Protein AF-A0A6B3UET6-F1 (afdb_monomer_lite)

pLDDT: mean 87.51, std 12.28, range [40.53, 98.12]

Radius of gyration: 22.84 Å; chains: 1; bounding box: 48×60×68 Å

Secondary structure (DSSP, 8-state):
----TT-EEEEEEESS-HHHHHHHHHHHSPPTT-SS---EEEEETTEEEEES-TT-SS---EEEEEEEETTEEEEEEEE-S-HHHHHHHHHHHHHHHHHHHHHHHHTT-HHHHHHHHHHHHHHHHHHHHHHHHTGGGGHHHHHHHHHHHS--------EETT-EEEETTEEPPS-EEHHHHHHHHHH--TT-EEEEEEETTEEEEEEEETTEEEEEEEESSGGGEEEEEETT--SS-TT-B-HHHHHHHHHHHHHTPPPPTTEEEEE---GGGSTT--

Sequence (278 aa):
MPFQPFGDKFDIRSPSSPYDVKQLIRARKKGWFHPKDGARGWIAGPVICLWLRPNDRFGPMLLGWISPDGPGTRIVGRAGSDLNGLLLLTLFLPIYAVIPVRMAMVEGDPGRAAMMGGFFALVIAVTLWAYHAFRKEAEPLVRFLRDTVARAKSAGAEVYPALTLDVCGYRHEGPVTRESIHEGLREIGLDGFVILQRSPTNYIQTTWRDGGFALEMRKGDALRHCLAVRLDDHSASRETISFDEVLAAFMAYASGKPTPPSLQWEAMLSMRQIQVAG

Structure (mmCIF, N/CA/C/O backbone):
data_AF-A0A6B3UET6-F1
#
_entry.id   AF-A0A6B3UET6-F1
#
loop_
_atom_site.group_PDB
_atom_site.id
_atom_site.type_symbol
_atom_site.label_atom_id
_atom_site.label_alt_id
_atom_site.label_comp_id
_atom_site.label_asym_id
_atom_site.label_entity_id
_atom_site.label_seq_id
_atom_site.pdbx_PDB_ins_code
_atom_site.Cartn_x
_atom_site.Cartn_y
_atom_site.Cartn_z
_atom_site.occupancy
_atom_site.B_iso_or_equiv
_atom_site.auth_seq_id
_atom_site.auth_comp_id
_atom_site.auth_asym_id
_atom_site.auth_atom_id
_atom_site.pdbx_PDB_model_num
ATOM 1 N N . MET A 1 1 ? 16.230 10.845 1.123 1.00 67.44 1 MET A N 1
ATOM 2 C CA . MET A 1 1 ? 16.054 9.372 1.057 1.00 67.44 1 MET A CA 1
ATOM 3 C C . MET A 1 1 ? 16.795 8.852 -0.170 1.00 67.44 1 MET A C 1
ATOM 5 O O . MET A 1 1 ? 16.855 9.594 -1.143 1.00 67.44 1 MET A O 1
ATOM 9 N N . PRO A 1 2 ? 17.392 7.648 -0.138 1.00 86.06 2 PRO A N 1
ATOM 10 C CA . PRO A 1 2 ? 18.078 7.087 -1.303 1.00 86.06 2 PRO A CA 1
ATOM 11 C C . PRO A 1 2 ? 17.095 6.849 -2.457 1.00 86.06 2 PRO A C 1
ATOM 13 O O . PRO A 1 2 ? 15.954 6.451 -2.222 1.00 86.06 2 PRO A O 1
ATOM 16 N N . PHE A 1 3 ? 17.547 7.069 -3.693 1.00 88.31 3 PHE A N 1
ATOM 17 C CA . PHE A 1 3 ? 16.761 6.807 -4.897 1.00 88.31 3 PHE A CA 1
ATOM 18 C C . PHE A 1 3 ? 16.497 5.301 -5.052 1.00 88.31 3 PHE A C 1
ATOM 20 O O . PHE A 1 3 ? 17.423 4.490 -5.065 1.00 88.31 3 PHE A O 1
ATOM 27 N N . GLN A 1 4 ? 15.223 4.923 -5.130 1.00 88.69 4 GLN A N 1
ATOM 28 C CA . GLN A 1 4 ? 14.744 3.536 -5.165 1.00 88.69 4 GLN A CA 1
ATOM 29 C C . GLN A 1 4 ? 13.562 3.419 -6.142 1.00 88.69 4 GLN A C 1
ATOM 31 O O . GLN A 1 4 ? 12.415 3.429 -5.702 1.00 88.69 4 GLN A O 1
ATOM 36 N N . PRO A 1 5 ? 13.814 3.357 -7.462 1.00 85.81 5 PRO A N 1
ATOM 37 C CA . PRO A 1 5 ? 12.746 3.268 -8.459 1.00 85.81 5 PRO A CA 1
ATOM 38 C C . PRO A 1 5 ? 12.069 1.889 -8.460 1.00 85.81 5 PRO A C 1
ATOM 40 O O . PRO A 1 5 ? 10.890 1.780 -8.752 1.00 85.81 5 PRO A O 1
ATOM 43 N N . PHE A 1 6 ? 12.774 0.833 -8.044 1.00 86.81 6 PHE A N 1
ATOM 44 C CA . PHE A 1 6 ? 12.245 -0.539 -7.955 1.00 86.81 6 PHE A CA 1
ATOM 45 C C . PHE A 1 6 ? 11.502 -0.836 -6.646 1.00 86.81 6 PHE A C 1
ATOM 47 O O . PHE A 1 6 ? 11.492 -1.978 -6.180 1.00 86.81 6 PHE A O 1
ATOM 54 N N . GLY A 1 7 ? 10.940 0.192 -6.017 1.00 89.12 7 GLY A N 1
ATOM 55 C CA . GLY A 1 7 ? 10.250 0.047 -4.746 1.00 89.12 7 GLY A CA 1
ATOM 56 C C . GLY A 1 7 ? 11.164 -0.122 -3.528 1.00 89.12 7 GLY A C 1
ATOM 57 O O . GLY A 1 7 ? 12.378 -0.368 -3.625 1.00 89.12 7 GLY A O 1
ATOM 58 N N . ASP A 1 8 ? 10.544 -0.019 -2.359 1.00 91.81 8 ASP A N 1
ATOM 59 C CA . ASP A 1 8 ? 11.187 -0.175 -1.063 1.00 91.81 8 ASP A CA 1
ATOM 60 C C . ASP A 1 8 ? 11.493 -1.657 -0.785 1.00 91.81 8 ASP A C 1
ATOM 62 O O . ASP A 1 8 ? 10.759 -2.573 -1.176 1.00 91.81 8 ASP A O 1
ATOM 66 N N . LYS A 1 9 ? 12.626 -1.914 -0.121 1.00 94.69 9 LYS A N 1
ATOM 67 C CA . LYS A 1 9 ? 12.960 -3.258 0.374 1.00 94.69 9 LYS A CA 1
ATOM 68 C C . LYS A 1 9 ? 12.141 -3.552 1.623 1.00 94.69 9 LYS A C 1
ATOM 70 O O . LYS A 1 9 ? 12.075 -2.715 2.519 1.00 94.69 9 LYS A O 1
ATOM 75 N N . PHE A 1 10 ? 11.634 -4.774 1.736 1.00 95.50 10 PHE A N 1
ATOM 76 C CA . PHE A 1 10 ? 11.056 -5.264 2.984 1.00 95.50 10 PHE A CA 1
ATOM 77 C C . PHE A 1 10 ? 11.664 -6.607 3.394 1.00 95.50 10 PHE A C 1
ATOM 79 O O . PHE A 1 10 ? 12.084 -7.408 2.556 1.00 95.50 10 PHE A O 1
ATOM 86 N N . ASP A 1 11 ? 11.702 -6.829 4.705 1.00 97.19 11 ASP A N 1
ATOM 87 C CA . ASP A 1 11 ? 12.141 -8.061 5.353 1.00 97.19 11 ASP A CA 1
ATOM 88 C C . ASP A 1 11 ? 11.213 -8.316 6.541 1.00 97.19 11 ASP A C 1
ATOM 90 O O . ASP A 1 11 ? 11.081 -7.475 7.433 1.00 97.19 11 ASP A O 1
ATOM 94 N N . ILE A 1 12 ? 10.504 -9.438 6.507 1.00 96.75 12 ILE A N 1
ATOM 95 C CA . ILE A 1 12 ? 9.496 -9.809 7.494 1.00 96.75 12 ILE A CA 1
ATOM 96 C C . ILE A 1 12 ? 9.846 -11.197 8.010 1.00 96.75 12 ILE A C 1
ATOM 98 O O . ILE A 1 12 ? 9.992 -12.137 7.231 1.00 96.75 12 ILE A O 1
ATOM 102 N N . ARG A 1 13 ? 9.926 -11.343 9.332 1.00 96.25 13 ARG A N 1
ATOM 103 C CA . ARG A 1 13 ? 10.165 -12.632 9.986 1.00 96.25 13 ARG A CA 1
ATOM 104 C C . ARG A 1 13 ? 8.925 -13.091 10.735 1.00 96.25 13 ARG A C 1
ATOM 106 O O . ARG A 1 13 ? 8.210 -12.287 11.326 1.00 96.25 13 ARG A O 1
ATOM 113 N N . SER A 1 14 ? 8.686 -14.393 10.712 1.00 94.56 14 SER A N 1
ATOM 114 C CA . SER A 1 14 ? 7.614 -15.054 11.444 1.00 94.56 14 SER A CA 1
ATOM 115 C C . SER A 1 14 ? 8.170 -16.260 12.188 1.00 94.56 14 SER A C 1
ATOM 117 O O . SER A 1 14 ? 8.972 -16.992 11.613 1.00 94.56 14 SER A O 1
ATOM 119 N N . PRO A 1 15 ? 7.712 -16.539 13.418 1.00 94.38 15 PRO A N 1
ATOM 120 C CA . PRO A 1 15 ? 8.049 -17.783 14.105 1.00 94.38 15 PRO A CA 1
ATOM 121 C C . PRO A 1 15 ? 7.312 -19.006 13.530 1.00 94.38 15 PRO A C 1
ATOM 123 O O . PRO A 1 15 ? 7.550 -20.117 13.985 1.00 94.38 15 PRO A O 1
ATOM 126 N N . SER A 1 16 ? 6.384 -18.818 12.584 1.00 94.06 16 SER A N 1
ATOM 127 C CA . SER A 1 16 ? 5.593 -19.910 11.997 1.00 94.06 16 SER A CA 1
ATOM 128 C C . SER A 1 16 ? 6.323 -20.561 10.821 1.00 94.06 16 SER A C 1
ATOM 130 O O . SER A 1 16 ? 7.177 -19.928 10.195 1.00 94.06 16 SER A O 1
ATOM 132 N N . SER A 1 17 ? 5.956 -21.800 10.481 1.00 95.94 17 SER A N 1
ATOM 133 C CA . SER A 1 17 ? 6.541 -22.506 9.338 1.00 95.94 17 SER A CA 1
ATOM 134 C C . SER A 1 17 ? 6.160 -21.843 7.999 1.00 95.94 17 SER A C 1
ATOM 136 O O . SER A 1 17 ? 5.102 -21.205 7.906 1.00 95.94 17 SER A O 1
ATOM 138 N N . PRO A 1 18 ? 6.952 -22.020 6.921 1.00 96.62 18 PRO A N 1
ATOM 139 C CA . PRO A 1 18 ? 6.625 -21.426 5.623 1.00 96.62 18 PRO A CA 1
ATOM 140 C C . PRO A 1 18 ? 5.289 -21.911 5.061 1.00 96.62 18 PRO A C 1
ATOM 142 O O . PRO A 1 18 ? 4.639 -21.193 4.301 1.00 96.62 18 PRO A O 1
ATOM 145 N N . TYR A 1 19 ? 4.877 -23.128 5.420 1.00 96.12 19 TYR A N 1
ATOM 146 C CA . TYR A 1 19 ? 3.575 -23.668 5.053 1.00 96.12 19 TYR A CA 1
ATOM 147 C C . TYR A 1 19 ? 2.446 -22.887 5.739 1.00 96.12 19 TYR A C 1
ATOM 149 O O . TYR A 1 19 ? 1.564 -22.370 5.050 1.00 96.12 19 TYR A O 1
ATOM 157 N N . ASP A 1 20 ? 2.525 -22.714 7.060 1.00 95.38 20 ASP A N 1
ATOM 158 C CA . ASP A 1 20 ? 1.508 -22.005 7.846 1.00 95.38 20 ASP A CA 1
ATOM 159 C C . ASP A 1 20 ? 1.400 -20.539 7.431 1.00 95.38 20 ASP A C 1
ATOM 161 O O . ASP A 1 20 ? 0.301 -20.026 7.234 1.00 95.38 20 ASP A O 1
ATOM 165 N N . VAL A 1 21 ? 2.537 -19.873 7.207 1.00 95.56 21 VAL A N 1
ATOM 166 C CA . VAL A 1 21 ? 2.576 -18.489 6.712 1.00 95.56 21 VAL A CA 1
ATOM 167 C C . VAL A 1 21 ? 1.843 -18.363 5.378 1.00 95.56 21 VAL A C 1
ATOM 169 O O . VAL A 1 21 ? 1.012 -17.470 5.210 1.00 95.56 21 VAL A O 1
ATOM 172 N N . LYS A 1 22 ? 2.089 -19.275 4.430 1.00 96.69 22 LYS A N 1
ATOM 173 C CA . LYS A 1 22 ? 1.384 -19.265 3.139 1.00 96.69 22 LYS A CA 1
ATOM 174 C C . LYS A 1 22 ? -0.114 -19.498 3.313 1.00 96.69 22 LYS A C 1
ATOM 176 O O . LYS A 1 22 ? -0.893 -18.861 2.606 1.00 96.69 22 LYS A O 1
ATOM 181 N N . GLN A 1 23 ? -0.525 -20.379 4.227 1.00 95.81 23 GLN A N 1
ATOM 182 C CA . GLN A 1 23 ? -1.944 -20.611 4.510 1.00 95.81 23 GLN A CA 1
ATOM 183 C C . GLN A 1 23 ? -2.611 -19.382 5.134 1.00 95.81 23 GLN A C 1
ATOM 185 O O . GLN A 1 23 ? -3.668 -18.969 4.664 1.00 95.81 23 GLN A O 1
ATOM 190 N N . LEU A 1 24 ? -1.964 -18.727 6.101 1.00 94.38 24 LEU A N 1
ATOM 191 C CA . LEU A 1 24 ? -2.456 -17.486 6.708 1.00 94.38 24 LEU A CA 1
ATOM 192 C C . LEU A 1 24 ? -2.627 -16.371 5.670 1.00 94.38 24 LEU A C 1
ATOM 194 O O . LEU A 1 24 ? -3.660 -15.702 5.642 1.00 94.38 24 LEU A O 1
ATOM 198 N N . ILE A 1 25 ? -1.650 -16.202 4.774 1.00 95.38 25 ILE A N 1
ATOM 199 C CA . ILE A 1 25 ? -1.731 -15.217 3.688 1.00 95.38 25 ILE A CA 1
ATOM 200 C C . ILE A 1 25 ? -2.881 -15.552 2.733 1.00 95.38 25 ILE A C 1
ATOM 202 O O . ILE A 1 25 ? -3.652 -14.666 2.367 1.00 95.38 25 ILE A O 1
ATOM 206 N N . ARG A 1 26 ? -3.037 -16.823 2.338 1.00 95.44 26 ARG A N 1
ATOM 207 C CA . ARG A 1 26 ? -4.137 -17.250 1.456 1.00 95.44 26 ARG A CA 1
ATOM 208 C C . ARG A 1 26 ? -5.509 -17.068 2.092 1.00 95.44 26 ARG A C 1
ATOM 210 O O . ARG A 1 26 ? -6.426 -16.688 1.376 1.00 95.44 26 ARG A O 1
ATOM 217 N N . ALA A 1 27 ? -5.632 -17.313 3.392 1.00 92.81 27 ALA A N 1
ATOM 218 C CA . ALA A 1 27 ? -6.884 -17.164 4.123 1.00 92.81 27 ALA A CA 1
ATOM 219 C C . ALA A 1 27 ? -7.316 -15.696 4.268 1.00 92.81 27 ALA A C 1
ATOM 221 O O . ALA A 1 27 ? -8.508 -15.420 4.336 1.00 92.81 27 ALA A O 1
ATOM 222 N N . ARG A 1 28 ? -6.361 -14.755 4.314 1.00 91.31 28 ARG A N 1
ATOM 223 C CA . ARG A 1 28 ? -6.644 -13.325 4.530 1.00 91.31 28 ARG A CA 1
ATOM 224 C C . ARG A 1 28 ? -6.655 -12.470 3.265 1.00 91.31 28 ARG A C 1
ATOM 226 O O . ARG A 1 28 ? -7.227 -11.383 3.286 1.00 91.31 28 ARG A O 1
ATOM 233 N N . LYS A 1 29 ? -6.010 -12.904 2.177 1.00 93.19 29 LYS A N 1
ATOM 234 C CA . LYS A 1 29 ? -6.028 -12.151 0.914 1.00 93.19 29 LYS A CA 1
ATOM 235 C C . LYS A 1 29 ? -7.436 -12.150 0.313 1.00 93.19 29 LYS A C 1
ATOM 237 O O . LYS A 1 29 ? -8.169 -13.132 0.413 1.00 93.19 29 LYS A O 1
ATOM 242 N N . LYS A 1 30 ? -7.799 -11.073 -0.376 1.00 91.44 30 LYS A N 1
ATOM 243 C CA . LYS A 1 30 ? -9.080 -10.969 -1.075 1.00 91.44 30 LYS A CA 1
ATOM 244 C C . LYS A 1 30 ? -9.104 -11.867 -2.321 1.00 91.44 30 LYS A C 1
ATOM 246 O O . LYS A 1 30 ? -8.069 -12.212 -2.908 1.00 91.44 30 LYS A O 1
ATOM 251 N N . GLY A 1 31 ? -10.316 -12.242 -2.730 1.00 90.75 31 GLY A N 1
ATOM 252 C CA . GLY A 1 31 ? -10.562 -12.886 -4.021 1.00 90.75 31 GLY A CA 1
ATOM 253 C C . GLY A 1 31 ? -10.200 -11.960 -5.186 1.00 90.75 31 GLY A C 1
ATOM 254 O O . GLY A 1 31 ? -10.168 -10.739 -5.028 1.00 90.75 31 GLY A O 1
ATOM 255 N N . TRP A 1 32 ? -9.941 -12.536 -6.363 1.00 86.88 32 TRP A N 1
ATOM 256 C CA . TRP A 1 32 ? -9.501 -11.773 -7.539 1.00 86.88 32 TRP A CA 1
ATOM 257 C C . TRP A 1 32 ? -10.501 -10.682 -7.921 1.00 86.88 32 TRP A C 1
ATOM 259 O O . TRP A 1 32 ? -10.088 -9.555 -8.142 1.00 86.88 32 TRP A O 1
ATOM 269 N N . PHE A 1 33 ? -11.799 -10.987 -7.883 1.00 86.12 33 PHE A N 1
ATOM 270 C CA . PHE A 1 33 ? -12.888 -10.077 -8.261 1.00 86.12 33 PHE A CA 1
ATOM 271 C C . PHE A 1 33 ? -13.608 -9.447 -7.064 1.00 86.12 33 PHE A C 1
ATOM 273 O O . PHE A 1 33 ? -14.748 -9.010 -7.185 1.00 86.12 33 PHE A O 1
ATOM 280 N N . HIS A 1 34 ? -12.983 -9.427 -5.884 1.00 85.62 34 HIS A N 1
ATOM 281 C CA . HIS A 1 34 ? -13.589 -8.754 -4.738 1.00 85.62 34 HIS A CA 1
ATOM 282 C C . HIS A 1 34 ? -13.766 -7.253 -5.062 1.00 85.62 34 HIS A C 1
ATOM 284 O O . HIS A 1 34 ? -12.840 -6.666 -5.625 1.00 85.62 34 HIS A O 1
ATOM 290 N N . PRO A 1 35 ? -14.902 -6.616 -4.733 1.00 82.62 35 PRO A N 1
ATOM 291 C CA . PRO A 1 35 ? -15.156 -5.224 -5.116 1.00 82.62 35 PRO A CA 1
ATOM 292 C C . PRO A 1 35 ? -14.353 -4.207 -4.292 1.00 82.62 35 PRO A C 1
ATOM 294 O O . PRO A 1 35 ? -13.973 -3.167 -4.814 1.00 82.62 35 PRO A O 1
ATOM 297 N N . LYS A 1 36 ? -14.064 -4.504 -3.016 1.00 84.00 36 LYS A N 1
ATOM 298 C CA . LYS A 1 36 ? -13.310 -3.604 -2.119 1.00 84.00 36 LYS A CA 1
ATOM 299 C C . LYS A 1 36 ? -11.805 -3.740 -2.274 1.00 84.00 36 LYS A C 1
ATOM 301 O O . LYS A 1 36 ? -11.339 -4.872 -2.383 1.00 84.00 36 LYS A O 1
ATOM 306 N N . ASP A 1 37 ? -11.056 -2.651 -2.173 1.00 84.00 37 ASP A N 1
ATOM 307 C CA . ASP A 1 37 ? -9.588 -2.651 -2.159 1.00 84.00 37 ASP A CA 1
ATOM 308 C C . ASP A 1 37 ? -8.994 -3.583 -1.083 1.00 84.00 37 ASP A C 1
ATOM 310 O O . ASP A 1 37 ? -9.641 -3.953 -0.102 1.00 84.00 37 ASP A O 1
ATOM 314 N N . GLY A 1 38 ? -7.768 -4.056 -1.320 1.00 87.56 38 GLY A N 1
ATOM 315 C CA . GLY A 1 38 ? -7.048 -4.907 -0.370 1.00 87.56 38 GLY A CA 1
ATOM 316 C C . GLY A 1 38 ? -6.076 -5.886 -1.023 1.00 87.56 38 GLY A C 1
ATOM 317 O O . GLY A 1 38 ? -6.054 -6.060 -2.240 1.00 87.56 38 GLY A O 1
ATOM 318 N N . ALA A 1 39 ? -5.274 -6.562 -0.203 1.00 91.88 39 ALA A N 1
ATOM 319 C CA . ALA A 1 39 ? -4.248 -7.468 -0.703 1.00 91.88 39 ALA A CA 1
ATOM 320 C C . ALA A 1 39 ? -4.847 -8.619 -1.523 1.00 91.88 39 ALA A C 1
ATOM 322 O O . ALA A 1 39 ? -5.614 -9.441 -1.017 1.00 91.88 39 ALA A O 1
ATOM 323 N N . ARG A 1 40 ? -4.451 -8.696 -2.790 1.00 92.62 40 ARG A N 1
ATOM 324 C CA . ARG A 1 40 ? -4.765 -9.767 -3.738 1.00 92.62 40 ARG A CA 1
ATOM 325 C C . ARG A 1 40 ? -3.483 -10.334 -4.290 1.00 92.62 40 ARG A C 1
ATOM 327 O O . ARG A 1 40 ? -2.439 -9.707 -4.198 1.00 92.62 40 ARG A O 1
ATOM 334 N N . GLY A 1 41 ? -3.594 -11.506 -4.895 1.00 93.81 41 GLY A N 1
ATOM 335 C CA . GLY A 1 41 ? -2.525 -12.055 -5.704 1.00 93.81 41 GLY A CA 1
ATOM 336 C C . GLY A 1 41 ? -2.385 -13.556 -5.597 1.00 93.81 41 GLY A C 1
ATOM 337 O O . GLY A 1 41 ? -3.353 -14.278 -5.296 1.00 93.81 41 GLY A O 1
ATOM 338 N N . TRP A 1 42 ? -1.171 -14.021 -5.860 1.00 94.94 42 TRP A N 1
ATOM 339 C CA . TRP A 1 42 ? -0.837 -15.433 -5.938 1.00 94.94 42 TRP A CA 1
ATOM 340 C C . TRP A 1 42 ? 0.454 -15.757 -5.184 1.00 94.94 42 TRP A C 1
ATOM 342 O O . TRP A 1 42 ? 1.317 -14.914 -4.947 1.00 94.94 42 TRP A O 1
ATOM 352 N N . ILE A 1 43 ? 0.552 -17.022 -4.779 1.00 96.75 43 ILE A N 1
ATOM 353 C CA . ILE A 1 43 ? 1.738 -17.605 -4.154 1.00 96.75 43 ILE A CA 1
ATOM 354 C C . ILE A 1 43 ? 2.052 -18.884 -4.923 1.00 96.75 43 ILE A C 1
ATOM 356 O O . ILE A 1 43 ? 1.287 -19.850 -4.823 1.00 96.75 43 ILE A O 1
ATOM 360 N N . ALA A 1 44 ? 3.160 -18.889 -5.661 1.00 96.62 44 ALA A N 1
ATOM 361 C CA . ALA A 1 44 ? 3.618 -20.015 -6.468 1.00 96.62 44 ALA A CA 1
ATOM 362 C C . ALA A 1 44 ? 4.973 -20.499 -5.937 1.00 96.62 44 ALA A C 1
ATOM 364 O O . ALA A 1 44 ? 5.988 -19.812 -6.040 1.00 96.62 44 ALA A O 1
ATOM 365 N N . GLY A 1 45 ? 4.983 -21.676 -5.306 1.00 96.00 45 GLY A N 1
ATOM 366 C CA . GLY A 1 45 ? 6.176 -22.181 -4.627 1.00 96.00 45 GLY A CA 1
ATOM 367 C C . GLY A 1 45 ? 6.648 -21.206 -3.532 1.00 96.00 45 GLY A C 1
ATOM 368 O O . GLY A 1 45 ? 5.864 -20.915 -2.620 1.00 96.00 45 GLY A O 1
ATOM 369 N N . PRO A 1 46 ? 7.908 -20.739 -3.552 1.00 97.00 46 PRO A N 1
ATOM 370 C CA . PRO A 1 46 ? 8.426 -19.741 -2.614 1.00 97.00 46 PRO A CA 1
ATOM 371 C C . PRO A 1 46 ? 8.098 -18.294 -3.014 1.00 97.00 46 PRO A C 1
ATOM 373 O O . PRO A 1 46 ? 8.282 -17.395 -2.202 1.00 97.00 46 PRO A O 1
ATOM 376 N N . VAL A 1 47 ? 7.607 -18.048 -4.228 1.00 97.62 47 VAL A N 1
ATOM 377 C CA . VAL A 1 47 ? 7.363 -16.692 -4.731 1.00 97.62 47 VAL A CA 1
ATOM 378 C C . VAL A 1 47 ? 5.977 -16.214 -4.316 1.00 97.62 47 VAL A C 1
ATOM 380 O O . VAL A 1 47 ? 4.991 -16.946 -4.445 1.00 97.62 47 VAL A O 1
ATOM 383 N N . ILE A 1 48 ? 5.898 -14.970 -3.851 1.00 96.94 48 ILE A N 1
ATOM 384 C CA . ILE A 1 48 ? 4.653 -14.256 -3.574 1.00 96.94 48 ILE A CA 1
ATOM 385 C C . ILE A 1 48 ? 4.585 -12.984 -4.412 1.00 96.94 48 ILE A C 1
ATOM 387 O O . ILE A 1 48 ? 5.548 -12.224 -4.481 1.00 96.94 48 ILE A O 1
ATOM 391 N N . CYS A 1 49 ? 3.431 -12.758 -5.027 1.00 95.19 49 CYS A N 1
ATOM 392 C CA . CYS A 1 49 ? 3.142 -11.583 -5.829 1.00 95.19 49 CYS A CA 1
ATOM 393 C C . CYS A 1 49 ? 1.792 -11.017 -5.392 1.00 95.19 49 CYS A C 1
ATOM 395 O O . CYS A 1 49 ? 0.801 -11.755 -5.405 1.00 95.19 49 CYS A O 1
ATOM 397 N N . LEU A 1 50 ? 1.761 -9.747 -4.973 1.00 94.62 50 LEU A N 1
ATOM 398 C CA . LEU A 1 50 ? 0.552 -9.080 -4.494 1.00 94.62 50 LEU A CA 1
ATOM 399 C C . LEU A 1 50 ? 0.303 -7.725 -5.170 1.00 94.62 50 LEU A C 1
ATOM 401 O O . LEU A 1 50 ? 1.232 -7.044 -5.601 1.00 94.62 50 LEU A O 1
ATOM 405 N N . TRP A 1 51 ? -0.968 -7.333 -5.211 1.00 92.75 51 TRP A N 1
ATOM 406 C CA . TRP A 1 51 ? -1.471 -6.049 -5.714 1.00 92.75 51 TRP A CA 1
ATOM 407 C C . TRP A 1 51 ? -2.754 -5.647 -4.961 1.00 92.75 51 TRP A C 1
ATOM 409 O O . TRP A 1 51 ? -3.324 -6.474 -4.239 1.00 92.75 51 TRP A O 1
ATOM 419 N N . LEU A 1 52 ? -3.203 -4.390 -5.087 1.00 88.69 52 LEU A N 1
ATOM 420 C CA . LEU A 1 52 ? -4.326 -3.852 -4.301 1.00 88.69 52 LEU A CA 1
ATOM 421 C C . LEU A 1 52 ? -5.685 -3.907 -5.009 1.00 88.69 52 LEU A C 1
ATOM 423 O O . LEU A 1 52 ? -6.680 -4.189 -4.338 1.00 88.69 52 LEU A O 1
ATOM 427 N N . ARG A 1 53 ? -5.766 -3.677 -6.327 1.00 83.94 53 ARG A N 1
ATOM 428 C CA . ARG A 1 53 ? -7.057 -3.615 -7.048 1.00 83.94 53 ARG A CA 1
ATOM 429 C C . ARG A 1 53 ? -7.192 -4.661 -8.159 1.00 83.94 53 ARG A C 1
ATOM 431 O O . ARG A 1 53 ? -6.204 -5.032 -8.780 1.00 83.94 53 ARG A O 1
ATOM 438 N N . PRO A 1 54 ? -8.408 -5.159 -8.452 1.00 74.12 54 PRO A N 1
ATOM 439 C CA . PRO A 1 54 ? -8.623 -6.119 -9.540 1.00 74.12 54 PRO A CA 1
ATOM 440 C C . PRO A 1 54 ? -8.303 -5.540 -10.922 1.00 74.12 54 PRO A C 1
ATOM 442 O O . PRO A 1 54 ? -7.812 -6.256 -11.785 1.00 74.12 54 PRO A O 1
ATOM 445 N N . ASN A 1 55 ? -8.598 -4.253 -11.107 1.00 69.56 55 ASN A N 1
ATOM 446 C CA . ASN A 1 55 ? -8.421 -3.518 -12.355 1.00 69.56 55 ASN A CA 1
ATOM 447 C C . ASN A 1 55 ? -7.425 -2.370 -12.165 1.00 69.56 55 ASN A C 1
ATOM 449 O O . ASN A 1 55 ? -7.617 -1.268 -12.682 1.00 69.56 55 ASN A O 1
ATOM 453 N N . ASP A 1 56 ? -6.434 -2.600 -11.307 1.00 62.72 56 ASP A N 1
ATOM 454 C CA . ASP A 1 56 ? -5.419 -1.601 -11.040 1.00 62.72 56 ASP A CA 1
ATOM 455 C C . ASP A 1 56 ? -4.671 -1.291 -12.341 1.00 62.72 56 ASP A C 1
ATOM 457 O O . ASP A 1 56 ? -4.315 -2.198 -13.095 1.00 62.72 56 ASP A O 1
ATOM 461 N N . ARG A 1 57 ? -4.451 -0.003 -12.625 1.00 61.69 57 ARG A N 1
ATOM 462 C CA . ARG A 1 57 ? -3.618 0.408 -13.775 1.00 61.69 57 ARG A CA 1
ATOM 463 C C . ARG A 1 57 ? -2.162 -0.018 -13.581 1.00 61.69 57 ARG A C 1
ATOM 465 O O . ARG A 1 57 ? -1.393 -0.042 -14.535 1.00 61.69 57 ARG A O 1
ATOM 472 N N . PHE A 1 58 ? -1.826 -0.332 -12.339 1.00 62.66 58 PHE A N 1
ATOM 473 C CA . PHE A 1 58 ? -0.524 -0.682 -11.830 1.00 62.66 58 PHE A CA 1
ATOM 474 C C . PHE A 1 58 ? -0.508 -2.195 -11.589 1.00 62.66 58 PHE A C 1
ATOM 476 O O . PHE A 1 58 ? -1.380 -2.721 -10.910 1.00 62.66 58 PHE A O 1
ATOM 483 N N . GLY A 1 59 ? 0.406 -2.942 -12.204 1.00 73.94 59 GLY A N 1
ATOM 484 C CA . GLY A 1 59 ? 0.438 -4.399 -12.084 1.00 73.94 59 GLY A CA 1
ATOM 485 C C . GLY A 1 59 ? 0.823 -4.887 -10.673 1.00 73.94 59 GLY A C 1
ATOM 486 O O . GLY A 1 59 ? 0.525 -4.259 -9.662 1.00 73.94 59 GLY A O 1
ATOM 487 N N . PRO A 1 60 ? 1.501 -6.040 -10.553 1.00 82.75 60 PRO A N 1
ATOM 488 C CA . PRO A 1 60 ? 2.180 -6.447 -9.326 1.00 82.75 60 PRO A CA 1
ATOM 489 C C . PRO A 1 60 ? 2.869 -5.286 -8.593 1.00 82.75 60 PRO A C 1
ATOM 491 O O . PRO A 1 60 ? 3.841 -4.720 -9.087 1.00 82.75 60 PRO A O 1
ATOM 494 N N . MET A 1 61 ? 2.390 -4.961 -7.395 1.00 91.62 61 MET A N 1
ATOM 495 C CA . MET A 1 61 ? 2.952 -3.894 -6.560 1.00 91.62 61 MET A CA 1
ATOM 496 C C . MET A 1 61 ? 3.957 -4.448 -5.546 1.00 91.62 61 MET A C 1
ATOM 498 O O . MET A 1 61 ? 4.856 -3.752 -5.089 1.00 91.62 61 MET A O 1
ATOM 502 N N . LEU A 1 62 ? 3.829 -5.724 -5.180 1.00 94.12 62 LEU A N 1
ATOM 503 C CA . LEU A 1 62 ? 4.729 -6.399 -4.254 1.00 94.12 62 LEU A CA 1
ATOM 504 C C . LEU A 1 62 ? 5.185 -7.726 -4.845 1.00 94.12 62 LEU A C 1
ATOM 506 O O . LEU A 1 62 ? 4.363 -8.560 -5.220 1.00 94.12 62 LEU A O 1
ATOM 510 N N . LEU A 1 63 ? 6.497 -7.945 -4.850 1.00 95.31 63 LEU A N 1
ATOM 511 C CA . LEU A 1 63 ? 7.114 -9.218 -5.201 1.00 95.31 63 LEU A CA 1
ATOM 512 C C . LEU A 1 63 ? 8.063 -9.644 -4.083 1.00 95.31 63 LEU A C 1
ATOM 514 O O . LEU A 1 63 ? 8.924 -8.873 -3.656 1.00 95.31 63 LEU A O 1
ATOM 518 N N . GLY A 1 64 ? 7.920 -10.878 -3.613 1.00 96.75 64 GLY A N 1
ATOM 519 C CA . GLY A 1 64 ? 8.731 -11.402 -2.524 1.00 96.75 64 GLY A CA 1
ATOM 520 C C . GLY A 1 64 ? 9.024 -12.889 -2.627 1.00 96.75 64 GLY A C 1
ATOM 521 O O . GLY A 1 64 ? 8.440 -13.626 -3.422 1.00 96.75 64 GLY A O 1
ATOM 522 N N . TRP A 1 65 ? 9.941 -13.317 -1.771 1.00 98.12 65 TRP A N 1
ATOM 523 C CA . TRP A 1 65 ? 10.392 -14.686 -1.615 1.00 98.12 65 TRP A CA 1
ATOM 524 C C . TRP A 1 65 ? 10.185 -15.133 -0.172 1.00 98.12 65 TRP A C 1
ATOM 526 O O . TRP A 1 65 ? 10.637 -14.471 0.762 1.00 98.12 65 TRP A O 1
ATOM 536 N N . ILE A 1 66 ? 9.496 -16.256 -0.001 1.00 98.00 66 ILE A N 1
ATOM 537 C CA . ILE A 1 66 ? 9.206 -16.905 1.274 1.00 98.00 66 ILE A CA 1
ATOM 538 C C . ILE A 1 66 ? 10.188 -18.065 1.438 1.00 98.00 66 ILE A C 1
ATOM 540 O O . ILE A 1 66 ? 10.099 -19.063 0.716 1.00 98.00 66 ILE A O 1
ATOM 544 N N . SER A 1 67 ? 11.091 -17.959 2.409 1.00 97.50 67 SER A N 1
ATOM 545 C CA . SER A 1 67 ? 12.092 -18.982 2.725 1.00 97.50 67 SER A CA 1
ATOM 546 C C . SER A 1 67 ? 12.036 -19.407 4.198 1.00 97.50 67 SER A C 1
ATOM 548 O O . SER A 1 67 ? 11.622 -18.614 5.047 1.00 97.50 67 SER A O 1
ATOM 550 N N . PRO A 1 68 ? 12.474 -20.636 4.530 1.00 96.81 68 PRO A N 1
ATOM 551 C CA . PRO A 1 68 ? 12.755 -21.014 5.915 1.00 96.81 68 PRO A CA 1
ATOM 552 C C . PRO A 1 68 ? 13.806 -20.081 6.542 1.00 96.81 68 PRO A C 1
ATOM 554 O O . PRO A 1 68 ? 14.730 -19.650 5.851 1.00 96.81 68 PRO A O 1
ATOM 557 N N . ASP A 1 69 ? 13.669 -19.783 7.834 1.00 95.31 69 ASP A N 1
ATOM 558 C CA . ASP A 1 69 ? 14.634 -19.004 8.627 1.00 95.31 69 ASP A CA 1
ATOM 559 C C . ASP A 1 69 ? 14.758 -19.617 10.028 1.00 95.31 69 ASP A C 1
ATOM 561 O O . ASP A 1 69 ? 14.005 -19.291 10.949 1.00 95.31 69 ASP A O 1
ATOM 565 N N . GLY A 1 70 ? 15.654 -20.601 10.160 1.00 93.12 70 GLY A N 1
ATOM 566 C CA . GLY A 1 70 ? 15.758 -21.436 11.357 1.00 93.12 70 GLY A CA 1
ATOM 567 C C . GLY A 1 70 ? 14.435 -22.165 11.652 1.00 93.12 70 GLY A C 1
ATOM 568 O O . GLY A 1 70 ? 13.936 -22.865 10.770 1.00 93.12 70 GLY A O 1
ATOM 569 N N . PRO A 1 71 ? 13.845 -22.015 12.856 1.00 91.44 71 PRO A N 1
ATOM 570 C CA . PRO A 1 71 ? 12.539 -22.599 13.178 1.00 91.44 71 PRO A CA 1
ATOM 571 C C . PRO A 1 71 ? 11.353 -21.843 12.551 1.00 91.44 71 PRO A C 1
ATOM 573 O O . PRO A 1 71 ? 10.217 -22.298 12.663 1.00 91.44 71 PRO A O 1
ATOM 576 N N . GLY A 1 72 ? 11.592 -20.681 11.937 1.00 95.38 72 GLY A N 1
ATOM 577 C CA . GLY A 1 72 ? 10.557 -19.798 11.418 1.00 95.38 72 GLY A CA 1
ATOM 578 C C . GLY A 1 72 ? 10.587 -19.624 9.901 1.00 95.38 72 GLY A C 1
ATOM 579 O O . GLY A 1 72 ? 11.117 -20.435 9.138 1.00 95.38 72 GLY A O 1
ATOM 580 N N . THR A 1 73 ? 10.001 -18.515 9.465 1.00 96.75 73 THR A N 1
ATOM 581 C CA . THR A 1 73 ? 9.910 -18.096 8.067 1.00 96.75 73 THR A CA 1
ATOM 582 C C . THR A 1 73 ? 10.410 -16.676 7.919 1.00 96.75 73 THR A C 1
ATOM 584 O O . THR A 1 73 ? 10.089 -15.807 8.732 1.00 96.75 73 THR A O 1
ATOM 587 N N . ARG A 1 74 ? 11.099 -16.416 6.814 1.00 97.56 74 ARG A N 1
ATOM 588 C CA . ARG A 1 74 ? 11.467 -15.078 6.374 1.00 97.56 74 ARG A CA 1
ATOM 589 C C . ARG A 1 74 ? 10.837 -14.784 5.018 1.00 97.56 74 ARG A C 1
ATOM 591 O O . ARG A 1 74 ? 10.847 -15.626 4.121 1.00 97.56 74 ARG A O 1
ATOM 598 N N . ILE A 1 75 ? 10.272 -13.591 4.885 1.00 97.62 75 ILE A N 1
ATOM 599 C CA . ILE A 1 75 ? 9.723 -13.057 3.643 1.00 97.62 75 ILE A CA 1
ATOM 600 C C . ILE A 1 75 ? 10.524 -11.809 3.289 1.00 97.62 75 ILE A C 1
ATOM 602 O O . ILE A 1 75 ? 10.474 -10.817 4.013 1.00 97.62 75 ILE A O 1
ATOM 606 N N . VAL A 1 76 ? 11.249 -11.853 2.176 1.00 97.94 76 VAL A N 1
ATOM 607 C CA . VAL A 1 76 ? 12.041 -10.721 1.670 1.00 97.94 76 VAL A CA 1
ATOM 608 C C . VAL A 1 76 ? 11.585 -10.334 0.279 1.00 97.94 76 VAL A C 1
ATOM 610 O O . VAL A 1 76 ? 11.213 -11.199 -0.510 1.00 97.94 76 VAL A O 1
ATOM 613 N N . GLY A 1 77 ? 11.625 -9.049 -0.053 1.00 96.12 77 GLY A N 1
ATOM 614 C CA . GLY A 1 77 ? 11.183 -8.617 -1.372 1.00 96.12 77 GLY A CA 1
ATOM 615 C C . GLY A 1 77 ? 11.264 -7.122 -1.626 1.00 96.12 77 GLY A C 1
ATOM 616 O O . GLY A 1 77 ? 11.968 -6.379 -0.934 1.00 96.12 77 GLY A O 1
ATOM 617 N N . ARG A 1 78 ? 10.536 -6.709 -2.663 1.00 94.62 78 ARG A N 1
ATOM 618 C CA . ARG A 1 78 ? 10.361 -5.324 -3.100 1.00 94.62 78 ARG A CA 1
ATOM 619 C C . ARG A 1 78 ? 8.881 -4.981 -3.176 1.00 94.62 78 ARG A C 1
ATOM 621 O O . ARG A 1 78 ? 8.080 -5.807 -3.612 1.00 94.62 78 ARG A O 1
ATOM 628 N N . ALA A 1 79 ? 8.546 -3.766 -2.768 1.00 93.81 79 ALA A N 1
ATOM 629 C CA . ALA A 1 79 ? 7.201 -3.215 -2.836 1.00 93.81 79 ALA A CA 1
ATOM 630 C C . ALA A 1 79 ? 7.263 -1.817 -3.475 1.00 93.81 79 ALA A C 1
ATOM 632 O O . ALA A 1 79 ? 8.004 -0.967 -2.993 1.00 93.81 79 ALA A O 1
ATOM 633 N N . GLY A 1 80 ? 6.544 -1.590 -4.573 1.00 91.19 80 GLY A N 1
ATOM 634 C CA . GLY A 1 80 ? 6.527 -0.335 -5.332 1.00 91.19 80 GLY A CA 1
ATOM 635 C C . GLY A 1 80 ? 5.198 -0.109 -6.056 1.00 91.19 80 GLY A C 1
ATOM 636 O O . GLY A 1 80 ? 4.350 -0.993 -6.069 1.00 91.19 80 GLY A O 1
ATOM 637 N N . SER A 1 81 ? 5.018 1.064 -6.668 1.00 86.00 81 SER A N 1
ATOM 638 C CA . SER A 1 81 ? 3.760 1.433 -7.334 1.00 86.00 81 SER A CA 1
ATOM 639 C C . SER A 1 81 ? 3.368 0.483 -8.465 1.00 86.00 81 SER A C 1
ATOM 641 O O . SER A 1 81 ? 2.246 0.011 -8.469 1.00 86.00 81 SER A O 1
ATOM 643 N N . ASP A 1 82 ? 4.281 0.134 -9.380 1.00 86.69 82 ASP A N 1
ATOM 644 C CA . ASP A 1 82 ? 4.028 -0.844 -10.452 1.00 86.69 82 ASP A CA 1
ATOM 645 C C . ASP A 1 82 ? 5.313 -1.586 -10.864 1.00 86.69 82 ASP A C 1
ATOM 647 O O . ASP A 1 82 ? 6.079 -1.158 -11.731 1.00 86.69 82 ASP A O 1
ATOM 651 N N . LEU A 1 83 ? 5.582 -2.734 -10.238 1.00 82.56 83 LEU A N 1
ATOM 652 C CA . LEU A 1 83 ? 6.800 -3.496 -10.529 1.00 82.56 83 LEU A CA 1
ATOM 653 C C . LEU A 1 83 ? 6.775 -4.115 -11.932 1.00 82.56 83 LEU A C 1
ATOM 655 O O . LEU A 1 83 ? 7.837 -4.321 -12.520 1.00 82.56 83 LEU A O 1
ATOM 659 N N . ASN A 1 84 ? 5.594 -4.412 -12.481 1.00 83.69 84 ASN A N 1
ATOM 660 C CA . ASN A 1 84 ? 5.480 -5.024 -13.802 1.00 83.69 84 ASN A CA 1
ATOM 661 C C . ASN A 1 84 ? 5.669 -3.996 -14.919 1.00 83.69 84 ASN A C 1
ATOM 663 O O . ASN A 1 84 ? 6.441 -4.247 -15.842 1.00 83.69 84 ASN A O 1
ATOM 667 N N . GLY A 1 85 ? 5.044 -2.822 -14.812 1.00 83.75 85 GLY A N 1
ATOM 668 C CA . GLY A 1 85 ? 5.285 -1.706 -15.724 1.00 83.75 85 GLY A CA 1
ATOM 669 C C . GLY A 1 85 ? 6.754 -1.297 -15.737 1.00 83.75 85 GLY A C 1
ATOM 670 O O . GLY A 1 85 ? 7.331 -1.113 -16.808 1.00 83.75 85 GLY A O 1
ATOM 671 N N . LEU A 1 86 ? 7.404 -1.262 -14.570 1.00 85.75 86 LEU A N 1
ATOM 672 C CA . LEU A 1 86 ? 8.833 -0.974 -14.478 1.00 85.75 86 LEU A CA 1
ATOM 673 C C . LEU A 1 86 ? 9.702 -2.068 -15.111 1.00 85.75 86 LEU A C 1
ATOM 675 O O . LEU A 1 86 ? 10.695 -1.755 -15.772 1.00 85.75 86 LEU A O 1
ATOM 679 N N . LEU A 1 87 ? 9.343 -3.343 -14.933 1.00 85.31 87 LEU A N 1
ATOM 680 C CA . LEU A 1 87 ? 10.044 -4.465 -15.560 1.00 85.31 87 LEU A CA 1
ATOM 681 C C . LEU A 1 87 ? 9.923 -4.406 -17.086 1.00 85.31 87 LEU A C 1
ATOM 683 O O . LEU A 1 87 ? 10.935 -4.498 -17.778 1.00 85.31 87 LEU A O 1
ATOM 687 N N . LEU A 1 88 ? 8.706 -4.218 -17.601 1.00 86.38 88 LEU A N 1
ATOM 688 C CA . LEU A 1 88 ? 8.438 -4.094 -19.034 1.00 86.38 88 LEU A CA 1
ATOM 689 C C . LEU A 1 88 ? 9.155 -2.883 -19.622 1.00 86.38 88 LEU A C 1
ATOM 691 O O . LEU A 1 88 ? 9.813 -3.012 -20.651 1.00 86.38 88 LEU A O 1
ATOM 695 N N . LEU A 1 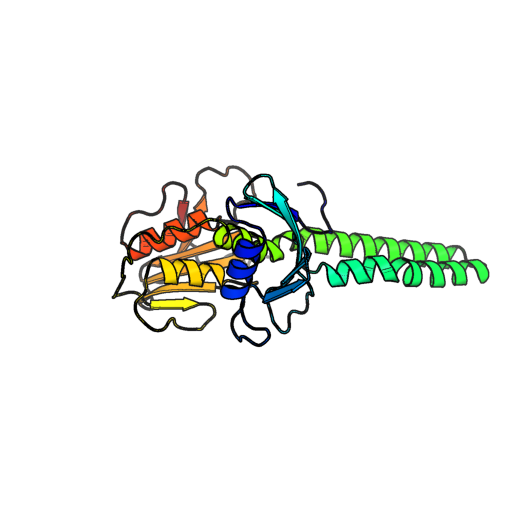89 ? 9.097 -1.733 -18.944 1.00 86.25 89 LEU A N 1
ATOM 696 C CA . LEU A 1 89 ? 9.860 -0.554 -19.328 1.00 86.25 89 LEU A CA 1
ATOM 697 C C . LEU A 1 89 ? 11.342 -0.906 -19.410 1.00 86.25 89 LEU A C 1
ATOM 699 O O . LEU A 1 89 ? 11.939 -0.734 -20.457 1.00 86.25 89 LEU A O 1
ATOM 703 N N . THR A 1 90 ? 11.929 -1.468 -18.356 1.00 85.88 90 THR A N 1
ATOM 704 C CA . THR A 1 90 ? 13.363 -1.796 -18.328 1.00 85.88 90 THR A CA 1
ATOM 705 C C . THR A 1 90 ? 13.754 -2.787 -19.432 1.00 85.88 90 THR A C 1
ATOM 707 O O . THR A 1 90 ? 14.837 -2.668 -20.002 1.00 85.88 90 THR A O 1
ATOM 710 N N . LEU A 1 91 ? 12.877 -3.740 -19.765 1.00 88.44 91 LEU A N 1
ATOM 711 C CA . LEU A 1 91 ? 13.114 -4.753 -20.794 1.00 88.44 91 LEU A CA 1
ATOM 712 C C . LEU A 1 91 ? 13.010 -4.200 -22.223 1.00 88.44 91 LEU A C 1
ATOM 714 O O . LEU A 1 91 ? 13.853 -4.510 -23.062 1.00 88.44 91 LEU A O 1
ATOM 718 N N . PHE A 1 92 ? 11.977 -3.407 -22.513 1.00 89.31 92 PHE A N 1
ATOM 719 C CA . PHE A 1 92 ? 11.682 -2.933 -23.870 1.00 89.31 92 PHE A CA 1
ATOM 720 C C . PHE A 1 92 ? 12.309 -1.579 -24.196 1.00 89.31 92 PHE A C 1
ATOM 722 O O . PHE A 1 92 ? 12.519 -1.258 -25.363 1.00 89.31 92 PHE A O 1
ATOM 729 N N . LEU A 1 93 ? 12.656 -0.787 -23.190 1.00 86.50 93 LEU A N 1
ATOM 730 C CA . LEU A 1 93 ? 13.296 0.511 -23.363 1.00 86.50 93 LEU A CA 1
ATOM 731 C C . LEU A 1 93 ? 14.598 0.451 -24.177 1.00 86.50 93 LEU A C 1
ATOM 733 O O . LEU A 1 93 ? 14.749 1.304 -25.048 1.00 86.50 93 LEU A O 1
ATOM 737 N N . PRO A 1 94 ? 15.514 -0.525 -23.998 1.00 84.69 94 PRO A N 1
ATOM 738 C CA . PRO A 1 94 ? 16.672 -0.654 -24.876 1.00 84.69 94 PRO A CA 1
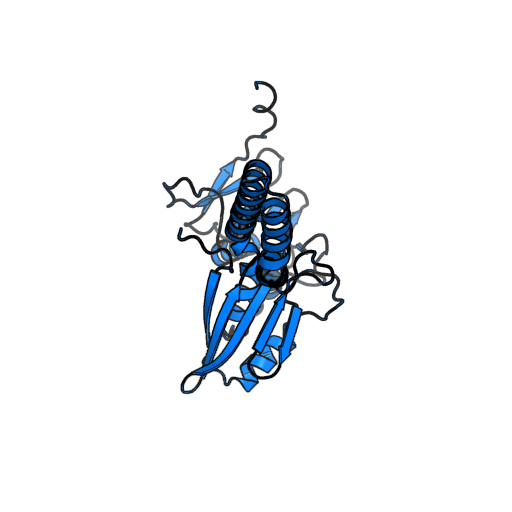ATOM 739 C C . PRO A 1 94 ? 16.261 -0.831 -26.336 1.00 84.69 94 PRO A C 1
ATOM 741 O O . PRO A 1 94 ? 16.867 -0.233 -27.210 1.00 84.69 94 PRO A O 1
ATOM 744 N N . ILE A 1 95 ? 15.200 -1.588 -26.614 1.00 89.06 95 ILE A N 1
ATOM 745 C CA . ILE A 1 95 ? 14.705 -1.798 -27.979 1.00 89.06 95 ILE A CA 1
ATOM 746 C C . ILE A 1 95 ? 14.165 -0.477 -28.543 1.00 89.06 95 ILE A C 1
ATOM 748 O O . ILE A 1 95 ? 14.568 -0.060 -29.630 1.00 89.06 95 ILE A O 1
ATOM 752 N N . TYR A 1 96 ? 13.319 0.218 -27.778 1.00 86.44 96 TYR A N 1
ATOM 753 C CA . TYR A 1 96 ? 12.724 1.487 -28.196 1.00 86.44 96 TYR A CA 1
ATOM 754 C C . TYR A 1 96 ? 13.728 2.631 -28.315 1.00 86.44 96 TYR A C 1
ATOM 756 O O . TYR A 1 96 ? 13.535 3.492 -29.162 1.00 86.44 96 TYR A O 1
ATOM 764 N N . ALA A 1 97 ? 14.790 2.645 -27.511 1.00 88.12 97 ALA A N 1
ATOM 765 C CA . ALA A 1 97 ? 15.803 3.693 -27.549 1.00 88.12 97 ALA A CA 1
ATOM 766 C C . ALA A 1 97 ? 16.911 3.393 -28.568 1.00 88.12 97 ALA A C 1
ATOM 768 O O . ALA A 1 97 ? 17.317 4.272 -29.325 1.00 88.12 97 ALA A O 1
ATOM 769 N N . VAL A 1 98 ? 17.403 2.151 -28.622 1.00 90.12 98 VAL A N 1
ATOM 770 C CA . VAL A 1 98 ? 18.557 1.790 -29.458 1.00 90.12 98 VAL A CA 1
ATOM 771 C C . VAL A 1 98 ? 18.182 1.748 -30.932 1.00 90.12 98 VAL A C 1
ATOM 773 O O . VAL A 1 98 ? 18.964 2.238 -31.741 1.00 90.12 98 VAL A O 1
ATOM 776 N N . ILE A 1 99 ? 17.016 1.205 -31.306 1.00 91.19 99 ILE A N 1
ATOM 777 C CA . ILE A 1 99 ? 16.644 1.076 -32.725 1.00 91.19 99 ILE A CA 1
ATOM 778 C C . ILE A 1 99 ? 16.568 2.450 -33.418 1.00 91.19 99 ILE A C 1
ATOM 780 O O . ILE A 1 99 ? 17.269 2.624 -34.416 1.00 91.19 99 ILE A O 1
ATOM 784 N N . PRO A 1 100 ? 15.822 3.453 -32.911 1.00 88.25 100 PRO A N 1
ATOM 785 C CA . PRO A 1 100 ? 15.729 4.755 -33.571 1.00 88.25 100 PRO A CA 1
ATOM 786 C C . PRO A 1 100 ? 17.060 5.506 -33.591 1.00 88.25 100 PRO A C 1
ATOM 788 O O . PRO A 1 100 ? 17.418 6.092 -34.610 1.00 88.25 100 PRO A O 1
ATOM 791 N N . VAL A 1 101 ? 17.831 5.442 -32.497 1.00 90.44 101 VAL A N 1
ATOM 792 C CA . VAL A 1 101 ? 19.159 6.073 -32.430 1.00 90.44 101 VAL A CA 1
ATOM 793 C C . VAL A 1 101 ? 20.108 5.438 -33.447 1.00 90.44 101 VAL A C 1
ATOM 795 O O . VAL A 1 101 ? 20.816 6.149 -34.155 1.00 90.44 101 VAL A O 1
ATOM 798 N N . ARG A 1 102 ? 20.098 4.105 -33.574 1.00 91.06 102 ARG A N 1
ATOM 799 C CA . ARG A 1 102 ? 20.893 3.391 -34.581 1.00 91.06 102 ARG A CA 1
ATOM 800 C C . ARG A 1 102 ? 20.459 3.732 -36.001 1.00 91.06 102 ARG A C 1
ATOM 802 O O . ARG A 1 102 ? 21.332 3.943 -36.834 1.00 91.06 102 ARG A O 1
ATOM 809 N N . MET A 1 103 ? 19.157 3.810 -36.273 1.00 92.06 103 MET A N 1
ATOM 810 C CA . MET A 1 103 ? 18.646 4.210 -37.588 1.00 92.06 103 MET A CA 1
ATOM 811 C C . MET A 1 103 ? 19.124 5.616 -37.965 1.00 92.06 103 MET A C 1
ATOM 813 O O . MET A 1 103 ? 19.696 5.787 -39.036 1.00 92.06 103 MET A O 1
ATOM 817 N N . ALA A 1 104 ? 19.017 6.586 -37.052 1.00 90.56 104 ALA A N 1
ATOM 818 C CA . ALA A 1 104 ? 19.507 7.947 -37.283 1.00 90.56 104 ALA A CA 1
ATOM 819 C C . ALA A 1 104 ? 21.029 8.004 -37.527 1.00 90.56 104 ALA A C 1
ATOM 821 O O . ALA A 1 104 ? 21.499 8.769 -38.366 1.00 90.56 104 ALA A O 1
ATOM 822 N N . MET A 1 105 ? 21.810 7.159 -36.840 1.00 90.19 105 MET A N 1
ATOM 823 C CA . MET A 1 105 ? 23.253 7.044 -37.089 1.00 90.19 105 MET A CA 1
ATOM 824 C C . MET A 1 105 ? 23.573 6.455 -38.468 1.00 90.19 105 MET A C 1
ATOM 826 O O . MET A 1 105 ? 24.507 6.919 -39.116 1.00 90.19 105 MET A O 1
ATOM 830 N N . VAL A 1 106 ? 22.824 5.444 -38.919 1.00 93.88 106 VAL A N 1
ATOM 831 C CA . VAL A 1 106 ? 23.003 4.830 -40.249 1.00 93.88 106 VAL A CA 1
ATOM 832 C C . VAL A 1 106 ? 22.618 5.803 -41.365 1.00 93.88 106 VAL A C 1
ATOM 834 O O . VAL A 1 106 ? 23.272 5.825 -42.403 1.00 93.88 106 VAL A O 1
ATOM 837 N N . GLU A 1 107 ? 21.615 6.650 -41.133 1.00 93.06 107 GLU A N 1
ATOM 838 C CA . GLU A 1 107 ? 21.224 7.742 -42.036 1.00 93.06 107 GLU A CA 1
ATOM 839 C C . GLU A 1 107 ? 22.260 8.883 -42.094 1.00 93.06 107 GLU A C 1
ATOM 841 O O . GLU A 1 107 ? 22.134 9.784 -42.919 1.00 93.06 107 GLU A O 1
ATOM 846 N N . GLY A 1 108 ? 23.301 8.849 -41.252 1.00 93.56 108 GLY A N 1
ATOM 847 C CA . GLY A 1 108 ? 24.356 9.861 -41.230 1.00 93.56 108 GLY A CA 1
ATOM 848 C C . GLY A 1 108 ? 23.945 11.179 -40.571 1.00 93.56 108 GLY A C 1
ATOM 849 O O . GLY A 1 108 ? 24.623 12.184 -40.776 1.00 93.56 108 GLY A O 1
ATOM 850 N N . ASP A 1 109 ? 22.873 11.188 -39.770 1.00 94.69 109 ASP A N 1
ATOM 851 C CA . ASP A 1 109 ? 22.395 12.367 -39.042 1.00 94.69 109 ASP A CA 1
ATOM 852 C C . ASP A 1 109 ? 22.719 12.257 -37.536 1.00 94.69 109 ASP A C 1
ATOM 854 O O . ASP A 1 109 ? 21.899 11.792 -36.727 1.00 94.69 109 ASP A O 1
ATOM 858 N N . PRO A 1 110 ? 23.925 12.686 -37.114 1.00 91.62 110 PRO A N 1
ATOM 859 C CA . PRO A 1 110 ? 24.316 12.639 -35.710 1.00 91.62 110 PRO A CA 1
ATOM 860 C C . PRO A 1 110 ? 23.476 13.583 -34.836 1.00 91.62 110 PRO A C 1
ATOM 862 O O . PRO A 1 110 ? 23.313 13.314 -33.645 1.00 91.62 110 PRO A O 1
ATOM 865 N N . GLY A 1 111 ? 22.922 14.662 -35.405 1.00 93.69 111 GLY A N 1
ATOM 866 C CA . GLY A 1 111 ? 22.080 15.615 -34.682 1.00 93.69 111 GLY A CA 1
ATOM 867 C C . GLY A 1 111 ? 20.757 14.980 -34.263 1.00 93.69 111 GLY A C 1
ATOM 868 O O . GLY A 1 111 ? 20.388 15.022 -33.086 1.00 93.69 111 GLY A O 1
ATOM 869 N N . ARG A 1 112 ? 20.083 14.300 -35.195 1.00 92.44 112 ARG A N 1
ATOM 870 C CA . ARG A 1 112 ? 18.861 13.536 -34.909 1.00 92.44 112 ARG A CA 1
ATOM 871 C C . ARG A 1 112 ? 19.117 12.386 -33.942 1.00 92.44 112 ARG A C 1
ATOM 873 O O . ARG A 1 112 ? 18.317 12.186 -33.027 1.00 92.44 112 ARG A O 1
ATOM 880 N N . ALA A 1 113 ? 20.236 11.673 -34.088 1.00 92.81 113 ALA A N 1
ATOM 881 C CA . ALA A 1 113 ? 20.619 10.611 -33.157 1.00 92.81 113 ALA A CA 1
ATOM 882 C C . ALA A 1 113 ? 20.816 11.146 -31.725 1.00 92.81 113 ALA A C 1
ATOM 884 O O . ALA A 1 113 ? 20.294 10.561 -30.773 1.00 92.81 113 ALA A O 1
ATOM 885 N N . ALA A 1 114 ? 21.510 12.280 -31.568 1.00 93.38 114 ALA A N 1
ATOM 886 C CA . ALA A 1 114 ? 21.717 12.928 -30.274 1.00 93.38 114 ALA A CA 1
ATOM 887 C C . ALA A 1 114 ? 20.400 13.425 -29.657 1.00 93.38 114 ALA A C 1
ATOM 889 O O . ALA A 1 114 ? 20.150 13.188 -28.475 1.00 93.38 114 ALA A O 1
ATOM 890 N N . MET A 1 115 ? 19.529 14.051 -30.455 1.00 94.25 115 MET A N 1
ATOM 891 C CA . MET A 1 115 ? 18.209 14.506 -30.010 1.00 94.25 115 MET A CA 1
ATOM 892 C C . MET A 1 115 ? 17.339 13.337 -29.525 1.00 94.25 115 MET A C 1
ATOM 894 O O . MET A 1 115 ? 16.764 13.411 -28.439 1.00 94.25 115 MET A O 1
ATOM 898 N N . MET A 1 116 ? 17.274 12.240 -30.288 1.00 92.94 116 MET A N 1
ATOM 899 C CA . MET A 1 116 ? 16.544 11.031 -29.889 1.00 92.94 116 MET A CA 1
ATOM 900 C C . MET A 1 116 ? 17.121 10.429 -28.607 1.00 92.94 116 MET A C 1
ATOM 902 O O . MET A 1 116 ? 16.369 10.131 -27.680 1.00 92.94 116 MET A O 1
ATOM 906 N N . GLY A 1 117 ? 18.448 10.297 -28.521 1.00 92.25 117 GLY A N 1
ATOM 907 C CA . GLY A 1 117 ? 19.123 9.799 -27.324 1.00 92.25 117 GLY A CA 1
ATOM 908 C C . GLY A 1 117 ? 18.812 10.642 -26.085 1.00 92.25 117 GLY A C 1
ATOM 909 O O . GLY A 1 117 ? 18.467 10.093 -25.039 1.00 92.25 117 GLY A O 1
ATOM 910 N N . GLY A 1 118 ? 18.855 11.971 -26.217 1.00 93.94 118 GLY A N 1
ATOM 911 C CA . GLY A 1 118 ? 18.498 12.906 -25.149 1.00 93.94 118 GLY A CA 1
ATOM 912 C C . GLY A 1 118 ? 17.033 12.792 -24.721 1.00 93.94 118 GLY A C 1
ATOM 913 O O . GLY A 1 118 ? 16.747 12.738 -23.525 1.00 93.94 118 GLY A O 1
ATOM 914 N N . PHE A 1 119 ? 16.109 12.682 -25.678 1.00 93.75 119 PHE A N 1
ATOM 915 C CA . PHE A 1 119 ? 14.687 12.482 -25.392 1.00 93.75 119 PHE A CA 1
ATOM 916 C C . PHE A 1 119 ? 14.437 11.184 -24.614 1.00 93.75 119 PHE A C 1
ATOM 918 O O . PHE A 1 119 ? 13.781 11.213 -23.574 1.00 93.75 119 PHE A O 1
ATOM 925 N N . PHE A 1 120 ? 15.003 10.055 -25.056 1.00 91.94 120 PHE A N 1
ATOM 926 C CA . PHE A 1 120 ? 14.864 8.790 -24.332 1.00 91.94 120 PHE A CA 1
ATOM 927 C C . PHE A 1 120 ? 15.479 8.865 -22.935 1.00 91.94 120 PHE A C 1
ATOM 929 O O . PHE A 1 120 ? 14.847 8.424 -21.980 1.00 91.94 120 PHE A O 1
ATOM 936 N N . ALA A 1 121 ? 16.661 9.470 -22.784 1.00 91.19 121 ALA A N 1
ATOM 937 C CA . ALA A 1 121 ? 17.277 9.666 -21.473 1.00 91.19 121 ALA A CA 1
ATOM 938 C C . ALA A 1 121 ? 16.371 10.470 -20.522 1.00 91.19 121 ALA A C 1
ATOM 940 O O . ALA A 1 121 ? 16.217 10.090 -19.359 1.00 91.19 121 ALA A O 1
ATOM 941 N N . LEU A 1 122 ? 15.723 11.530 -21.019 1.00 93.62 122 LEU A N 1
ATOM 942 C CA . LEU A 1 122 ? 14.770 12.321 -20.242 1.00 93.62 122 LEU A CA 1
ATOM 943 C C . LEU A 1 122 ? 13.537 11.501 -19.845 1.00 93.62 122 LEU A C 1
ATOM 945 O O . LEU A 1 122 ? 13.164 11.506 -18.673 1.00 93.62 122 LEU A O 1
ATOM 949 N N . VAL A 1 123 ? 12.931 10.771 -20.789 1.00 91.06 123 VAL A N 1
ATOM 950 C CA . VAL A 1 123 ? 11.778 9.898 -20.510 1.00 91.06 123 VAL A CA 1
ATOM 951 C C . VAL A 1 123 ? 12.131 8.888 -19.418 1.00 91.06 123 VAL A C 1
ATOM 953 O O . VAL A 1 123 ? 11.398 8.767 -18.442 1.00 91.06 123 VAL A O 1
ATOM 956 N N . ILE A 1 124 ? 13.291 8.233 -19.517 1.00 89.75 124 ILE A N 1
ATOM 957 C CA . ILE A 1 124 ? 13.778 7.279 -18.512 1.00 89.75 124 ILE A CA 1
ATOM 958 C C . ILE A 1 124 ? 13.926 7.948 -17.150 1.00 89.75 124 ILE A C 1
ATOM 960 O O . ILE A 1 124 ? 13.436 7.421 -16.154 1.00 89.75 124 ILE A O 1
ATOM 964 N N . ALA A 1 125 ? 14.590 9.104 -17.096 1.00 91.38 125 ALA A N 1
ATOM 965 C CA . ALA A 1 125 ? 14.820 9.819 -15.849 1.00 91.38 125 ALA A CA 1
ATOM 966 C C . ALA A 1 125 ? 13.497 10.204 -15.170 1.00 91.38 125 ALA A C 1
ATOM 968 O O . ALA A 1 125 ? 13.318 9.927 -13.985 1.00 91.38 125 ALA A O 1
ATOM 969 N N . VAL A 1 126 ? 12.550 10.769 -15.927 1.00 92.19 126 VAL A N 1
ATOM 970 C CA . VAL A 1 126 ? 11.222 11.152 -15.425 1.00 92.19 126 VAL A CA 1
ATOM 971 C C . VAL A 1 126 ? 10.439 9.928 -14.966 1.00 92.19 126 VAL A C 1
ATOM 973 O O . VAL A 1 126 ? 9.851 9.950 -13.888 1.00 92.19 126 VAL A O 1
ATOM 976 N N . THR A 1 127 ? 10.451 8.841 -15.738 1.00 89.56 127 THR A N 1
ATOM 977 C CA . THR A 1 127 ? 9.734 7.623 -15.365 1.00 89.56 127 THR A CA 1
ATOM 978 C C . THR A 1 127 ? 10.324 6.993 -14.104 1.00 89.56 127 THR A C 1
ATOM 980 O O . THR A 1 127 ? 9.585 6.734 -13.159 1.00 89.56 127 THR A O 1
ATOM 983 N N . LEU A 1 128 ? 11.645 6.805 -14.023 1.00 90.75 128 LEU A N 1
ATOM 984 C CA . LEU A 1 128 ? 12.294 6.277 -12.817 1.00 90.75 128 LEU A CA 1
ATOM 985 C C . LEU A 1 128 ? 12.061 7.189 -11.604 1.00 90.75 128 LEU A C 1
ATOM 987 O O . LEU A 1 128 ? 11.875 6.694 -10.491 1.00 90.75 128 LEU A O 1
ATOM 991 N N . TRP A 1 129 ? 12.044 8.509 -11.807 1.00 92.44 129 TRP A N 1
ATOM 992 C CA . TRP A 1 129 ? 11.695 9.465 -10.760 1.00 92.44 129 TRP A CA 1
ATOM 993 C C . TRP A 1 129 ? 10.249 9.309 -10.291 1.00 92.44 129 TRP A C 1
ATOM 995 O O . TRP A 1 129 ? 10.029 9.235 -9.085 1.00 92.44 129 TRP A O 1
ATOM 1005 N N . ALA A 1 130 ? 9.287 9.166 -11.205 1.00 89.94 130 ALA A N 1
ATOM 1006 C CA . ALA A 1 130 ? 7.891 8.910 -10.862 1.00 89.94 130 ALA A CA 1
ATOM 1007 C C . ALA A 1 130 ? 7.743 7.601 -10.067 1.00 89.94 130 ALA A C 1
ATOM 1009 O O . ALA A 1 130 ? 7.163 7.600 -8.985 1.00 89.94 130 ALA A O 1
ATOM 1010 N N . TYR A 1 131 ? 8.357 6.506 -10.525 1.00 89.56 131 TYR A N 1
ATOM 1011 C CA . TYR A 1 131 ? 8.373 5.235 -9.790 1.00 89.56 131 TYR A CA 1
ATOM 1012 C C . TYR A 1 131 ? 8.982 5.360 -8.392 1.00 89.56 131 TYR A C 1
ATOM 1014 O O . TYR A 1 131 ? 8.492 4.763 -7.434 1.00 89.56 131 TYR A O 1
ATOM 1022 N N . HIS A 1 132 ? 10.033 6.168 -8.247 1.00 89.25 132 HIS A N 1
ATOM 1023 C CA . HIS A 1 132 ? 10.584 6.471 -6.937 1.00 89.25 132 HIS A CA 1
ATOM 1024 C C . HIS A 1 132 ? 9.619 7.301 -6.085 1.00 89.25 132 HIS A C 1
ATOM 1026 O O . HIS A 1 132 ? 9.448 6.986 -4.909 1.00 89.25 132 HIS A O 1
ATOM 1032 N N . ALA A 1 133 ? 8.996 8.344 -6.635 1.00 87.19 133 ALA A N 1
ATOM 1033 C CA . ALA A 1 133 ? 8.062 9.209 -5.917 1.00 87.19 133 ALA A CA 1
ATOM 1034 C C . ALA A 1 133 ? 6.871 8.408 -5.364 1.00 87.19 133 ALA A C 1
ATOM 1036 O O . ALA A 1 133 ? 6.550 8.526 -4.183 1.00 87.19 133 ALA A O 1
ATOM 1037 N N . PHE A 1 134 ? 6.322 7.500 -6.172 1.00 87.31 134 PHE A N 1
ATOM 1038 C CA . PHE A 1 134 ? 5.161 6.669 -5.837 1.00 87.31 134 PHE A CA 1
ATOM 1039 C C . PHE A 1 134 ? 5.514 5.319 -5.188 1.00 87.31 134 PHE A C 1
ATOM 1041 O O . PHE A 1 134 ? 4.653 4.477 -4.956 1.00 87.31 134 PHE A O 1
ATOM 1048 N N . ARG A 1 135 ? 6.777 5.078 -4.817 1.00 88.19 135 ARG A N 1
ATOM 1049 C CA . ARG A 1 135 ? 7.217 3.773 -4.277 1.00 88.19 135 ARG A CA 1
ATOM 1050 C C . ARG A 1 135 ? 6.446 3.293 -3.039 1.00 88.19 135 ARG A C 1
ATOM 1052 O O . ARG A 1 135 ? 6.327 2.092 -2.823 1.00 88.19 135 ARG A O 1
ATOM 1059 N N . LYS A 1 136 ? 5.916 4.220 -2.234 1.00 88.19 136 LYS A N 1
ATOM 1060 C CA . LYS A 1 136 ? 5.195 3.912 -0.989 1.00 88.19 136 LYS A CA 1
ATOM 1061 C C . LYS A 1 136 ? 3.758 3.438 -1.207 1.00 88.19 136 LYS A C 1
ATOM 1063 O O . LYS A 1 136 ? 3.113 3.019 -0.250 1.00 88.19 136 LYS A O 1
ATOM 1068 N N . GLU A 1 137 ? 3.251 3.472 -2.434 1.00 87.62 137 GLU A N 1
ATOM 1069 C CA . GLU A 1 137 ? 1.899 3.005 -2.759 1.00 87.62 137 GLU A CA 1
ATOM 1070 C C . GLU A 1 137 ? 1.677 1.524 -2.419 1.00 87.62 137 GLU A C 1
ATOM 1072 O O . GLU A 1 137 ? 0.559 1.118 -2.116 1.00 87.62 137 GLU A O 1
ATOM 1077 N N . ALA A 1 138 ? 2.745 0.722 -2.384 1.00 89.88 138 ALA A N 1
ATOM 1078 C CA . ALA A 1 138 ? 2.691 -0.687 -2.001 1.00 89.88 138 ALA A CA 1
ATOM 1079 C C . ALA A 1 138 ? 2.839 -0.950 -0.491 1.00 89.88 138 ALA A C 1
ATOM 1081 O O . ALA A 1 138 ? 2.742 -2.105 -0.066 1.00 89.88 138 ALA A O 1
ATOM 1082 N N . GLU A 1 139 ? 3.057 0.075 0.341 1.00 90.38 139 GLU A N 1
ATOM 1083 C CA . GLU A 1 139 ? 3.190 -0.095 1.797 1.00 90.38 139 GLU A CA 1
ATOM 1084 C C . GLU A 1 139 ? 1.982 -0.811 2.440 1.00 90.38 139 GLU A C 1
ATOM 1086 O O . GLU A 1 139 ? 2.208 -1.665 3.307 1.00 90.38 139 GLU A O 1
ATOM 1091 N N . PRO A 1 140 ? 0.717 -0.588 2.016 1.00 89.50 140 PRO A N 1
ATOM 1092 C CA . PRO A 1 140 ? -0.419 -1.357 2.526 1.00 89.50 140 PRO A CA 1
ATOM 1093 C C . PRO A 1 140 ? -0.262 -2.877 2.347 1.00 89.50 140 PRO A C 1
ATOM 1095 O O . PRO A 1 140 ? -0.688 -3.644 3.210 1.00 89.50 140 PRO A O 1
ATOM 1098 N N . LEU A 1 141 ? 0.410 -3.339 1.284 1.00 93.06 141 LEU A N 1
ATOM 1099 C CA . LEU A 1 141 ? 0.674 -4.766 1.053 1.00 93.06 141 LEU A CA 1
ATOM 1100 C C . LEU A 1 141 ? 1.766 -5.312 1.976 1.00 93.06 141 LEU A C 1
ATOM 1102 O O . LEU A 1 141 ? 1.651 -6.429 2.485 1.00 93.06 141 LEU A O 1
ATOM 1106 N N . VAL A 1 142 ? 2.817 -4.527 2.222 1.00 94.50 142 VAL A N 1
ATOM 1107 C CA . VAL A 1 142 ? 3.872 -4.898 3.177 1.00 94.50 142 VAL A CA 1
ATOM 1108 C C . VAL A 1 142 ? 3.283 -4.997 4.583 1.00 94.50 142 VAL A C 1
ATOM 1110 O O . VAL A 1 142 ? 3.527 -5.978 5.289 1.00 94.50 142 VAL A O 1
ATOM 1113 N N . ARG A 1 143 ? 2.447 -4.030 4.972 1.00 91.31 143 ARG A N 1
ATOM 1114 C CA . ARG A 1 143 ? 1.704 -4.057 6.238 1.00 91.31 143 ARG A CA 1
ATOM 1115 C C . ARG A 1 143 ? 0.767 -5.256 6.315 1.00 91.31 143 ARG A C 1
ATOM 1117 O O . ARG A 1 143 ? 0.783 -5.986 7.302 1.00 91.31 143 ARG A O 1
ATOM 1124 N N . PHE A 1 144 ? 0.024 -5.530 5.242 1.00 93.06 144 PHE A N 1
ATOM 1125 C CA . PHE A 1 144 ? -0.814 -6.720 5.157 1.00 93.06 144 PHE A CA 1
ATOM 1126 C C . PHE A 1 144 ? -0.026 -7.997 5.491 1.00 93.06 144 PHE A C 1
ATOM 1128 O O . PHE A 1 144 ? -0.498 -8.814 6.288 1.00 93.06 144 PHE A O 1
ATOM 1135 N N . LEU A 1 145 ? 1.180 -8.156 4.933 1.00 95.19 145 LEU A N 1
ATOM 1136 C CA . LEU A 1 145 ? 2.058 -9.284 5.240 1.00 95.19 145 LEU A CA 1
ATOM 1137 C C . LEU A 1 145 ? 2.516 -9.275 6.700 1.00 95.19 145 LEU A C 1
ATOM 1139 O O . LEU A 1 145 ? 2.380 -10.305 7.362 1.00 95.19 145 LEU A O 1
ATOM 1143 N N . ARG A 1 146 ? 2.998 -8.135 7.215 1.00 94.12 146 ARG A N 1
ATOM 1144 C CA . ARG A 1 146 ? 3.459 -7.998 8.608 1.00 94.12 146 ARG A CA 1
ATOM 1145 C C . ARG A 1 146 ? 2.382 -8.433 9.599 1.00 94.12 146 ARG A C 1
ATOM 1147 O O . ARG A 1 146 ? 2.639 -9.344 10.379 1.00 94.12 146 ARG A O 1
ATOM 1154 N N . ASP A 1 147 ? 1.165 -7.895 9.519 1.00 89.69 147 ASP A N 1
ATOM 1155 C CA . ASP A 1 147 ? 0.120 -8.246 10.501 1.00 89.69 147 ASP A CA 1
ATOM 1156 C C . ASP A 1 147 ? -0.568 -9.586 10.199 1.00 89.69 147 ASP A C 1
ATOM 1158 O O . ASP A 1 147 ? -1.296 -10.126 11.032 1.00 89.69 147 ASP A O 1
ATOM 1162 N N . THR A 1 148 ? -0.346 -10.166 9.016 1.00 91.75 148 THR A N 1
ATOM 1163 C CA . THR A 1 148 ? -0.748 -11.556 8.760 1.00 91.75 148 THR A CA 1
ATOM 1164 C C . THR A 1 148 ? 0.162 -12.544 9.473 1.00 91.75 148 THR A C 1
ATOM 1166 O O . THR A 1 148 ? -0.321 -13.555 9.981 1.00 91.75 148 THR A O 1
ATOM 1169 N N . VAL A 1 149 ? 1.462 -12.254 9.541 1.00 91.19 149 VAL A N 1
ATOM 1170 C CA . VAL A 1 149 ? 2.432 -13.152 10.177 1.00 91.19 149 VAL A CA 1
ATOM 1171 C C . VAL A 1 149 ? 2.690 -12.844 11.647 1.00 91.19 149 VAL A C 1
ATOM 1173 O O . VAL A 1 149 ? 3.083 -13.745 12.394 1.00 91.19 149 VAL A O 1
ATOM 1176 N N . ALA A 1 150 ? 2.473 -11.601 12.074 1.00 85.00 150 ALA A N 1
ATOM 1177 C CA . ALA A 1 150 ? 2.432 -11.242 13.476 1.00 85.00 150 ALA A CA 1
ATOM 1178 C C . ALA A 1 150 ? 1.144 -11.839 14.052 1.00 85.00 150 ALA A C 1
ATOM 1180 O O . ALA A 1 150 ? 0.044 -11.392 13.736 1.00 85.00 150 ALA A O 1
ATOM 1181 N N . ARG A 1 151 ? 1.265 -12.906 14.853 1.00 64.00 151 ARG A N 1
ATOM 1182 C CA . ARG A 1 151 ? 0.140 -13.496 15.594 1.00 64.00 151 ARG A CA 1
ATOM 1183 C C . ARG A 1 151 ? -0.525 -12.403 16.437 1.00 64.00 151 ARG A C 1
ATOM 1185 O O . ARG A 1 151 ? -0.097 -12.144 17.559 1.00 64.00 151 ARG A O 1
ATOM 1192 N N . ALA A 1 152 ? -1.584 -11.781 15.930 1.00 54.53 152 ALA A N 1
ATOM 1193 C CA . ALA A 1 152 ? -2.445 -10.957 16.755 1.00 54.53 152 ALA A CA 1
ATOM 1194 C C . ALA A 1 152 ? -3.222 -11.912 17.667 1.00 54.53 152 ALA A C 1
ATOM 1196 O O . ALA A 1 152 ? -4.197 -12.533 17.247 1.00 54.53 152 ALA A O 1
ATOM 1197 N N . LYS A 1 153 ? -2.764 -12.073 18.916 1.00 50.78 153 LYS A N 1
ATOM 1198 C CA . LYS A 1 153 ? -3.675 -12.433 20.005 1.00 50.78 153 LYS A CA 1
ATOM 1199 C C . LYS A 1 153 ? -4.741 -11.342 19.996 1.00 50.78 153 LYS A C 1
ATOM 1201 O O . LYS A 1 153 ? -4.455 -10.221 20.408 1.00 50.78 153 LYS A O 1
ATOM 1206 N N . SER A 1 154 ? -5.918 -11.647 19.465 1.00 53.44 154 SER A N 1
ATOM 1207 C CA . SER A 1 154 ? -7.092 -10.795 19.601 1.00 53.44 154 SER A CA 1
ATOM 1208 C C . SER A 1 154 ? -7.353 -10.641 21.098 1.00 53.44 154 SER A C 1
ATOM 1210 O O . SER A 1 154 ? -7.811 -11.576 21.759 1.00 53.44 154 SER A O 1
ATOM 1212 N N . ALA A 1 155 ? -6.952 -9.498 21.659 1.00 53.69 155 ALA A N 1
ATOM 1213 C CA . ALA A 1 155 ? -7.469 -9.055 22.944 1.00 53.69 155 ALA A CA 1
ATOM 1214 C C . ALA A 1 155 ? -8.996 -8.971 22.799 1.00 53.69 155 ALA A C 1
ATOM 1216 O O . ALA A 1 155 ? -9.464 -8.643 21.716 1.00 53.69 155 ALA A O 1
ATOM 1217 N N . GLY A 1 156 ? -9.749 -9.353 23.834 1.00 58.56 156 GLY A N 1
ATOM 1218 C CA . GLY A 1 156 ? -11.199 -9.561 23.746 1.00 58.56 156 GLY A CA 1
ATOM 1219 C C . GLY A 1 156 ? -11.960 -8.462 22.992 1.00 58.56 156 GLY A C 1
ATOM 1220 O O . GLY A 1 156 ? -11.565 -7.298 23.015 1.00 58.56 156 GLY A O 1
ATOM 1221 N N . ALA A 1 157 ? -13.053 -8.860 22.338 1.00 70.12 157 ALA A N 1
ATOM 1222 C CA . ALA A 1 157 ? -13.853 -8.000 21.473 1.00 70.12 157 ALA A CA 1
ATOM 1223 C C . ALA A 1 157 ? -14.482 -6.840 22.264 1.00 70.12 157 ALA A C 1
ATOM 1225 O O . ALA A 1 157 ? -15.546 -6.977 22.868 1.00 70.12 157 ALA A O 1
ATOM 1226 N N . GLU A 1 158 ? -13.815 -5.688 22.270 1.00 83.88 158 GLU A N 1
ATOM 1227 C CA . GLU A 1 158 ? -14.394 -4.437 22.750 1.00 83.88 158 GLU A CA 1
ATOM 1228 C C . GLU A 1 158 ? -15.375 -3.933 21.684 1.00 83.88 158 GLU A C 1
ATOM 1230 O O . GLU A 1 158 ? -14.991 -3.709 20.533 1.00 83.88 158 GLU A O 1
ATOM 1235 N N . VAL A 1 159 ? -16.652 -3.821 22.057 1.00 86.00 159 VAL A N 1
ATOM 1236 C CA . VAL A 1 159 ? -17.752 -3.435 21.164 1.00 86.00 159 VAL A CA 1
ATOM 1237 C C . VAL A 1 159 ? -18.149 -1.984 21.425 1.00 86.00 159 VAL A C 1
ATOM 1239 O O . VAL A 1 159 ? -18.390 -1.594 22.566 1.00 86.00 159 VAL A O 1
ATOM 1242 N N . TYR A 1 160 ? -18.294 -1.204 20.356 1.00 88.69 160 TYR A N 1
ATOM 1243 C CA . TYR A 1 160 ? -18.668 0.208 20.387 1.00 88.69 160 TYR A CA 1
ATOM 1244 C C . TYR A 1 160 ? -20.038 0.424 19.717 1.00 88.69 160 TYR A C 1
ATOM 1246 O O . TYR A 1 160 ? -20.110 0.754 18.533 1.00 88.69 160 TYR A O 1
ATOM 1254 N N . PRO A 1 161 ? -21.154 0.250 20.447 1.00 82.00 161 PRO A N 1
ATOM 1255 C CA . PRO A 1 161 ? -22.490 0.140 19.848 1.00 82.00 161 PRO A CA 1
ATOM 1256 C C . PRO A 1 161 ? -23.033 1.443 19.241 1.00 82.00 161 PRO A C 1
ATOM 1258 O O . PRO A 1 161 ? -23.917 1.399 18.395 1.00 82.00 161 PRO A O 1
ATOM 1261 N N . ALA A 1 162 ? -22.521 2.606 19.654 1.00 90.50 162 ALA A N 1
ATOM 1262 C CA . ALA A 1 162 ? -22.982 3.916 19.179 1.00 90.50 162 ALA A CA 1
ATOM 1263 C C . ALA A 1 162 ? -22.159 4.466 17.998 1.00 90.50 162 ALA A C 1
ATOM 1265 O O . ALA A 1 162 ? -22.218 5.661 17.703 1.00 90.50 162 ALA A O 1
ATOM 1266 N N . LEU A 1 163 ? -21.332 3.623 17.376 1.00 95.38 163 LEU A N 1
ATOM 1267 C CA . LEU A 1 163 ? -20.464 4.009 16.273 1.00 95.38 163 LEU A CA 1
ATOM 1268 C C . LEU A 1 163 ? -20.890 3.323 14.992 1.00 95.38 163 LEU A C 1
ATOM 1270 O O . LEU A 1 163 ? -21.375 2.196 14.987 1.00 95.38 163 LEU A O 1
ATOM 1274 N N . THR A 1 164 ? -20.652 4.017 13.889 1.00 96.69 164 THR A N 1
ATOM 1275 C CA . THR A 1 164 ? -20.754 3.436 12.556 1.00 96.69 164 THR A CA 1
ATOM 1276 C C . THR A 1 164 ? -19.414 3.609 11.865 1.00 96.69 164 THR A C 1
ATOM 1278 O O . THR A 1 164 ? -18.772 4.651 12.005 1.00 96.69 164 THR A O 1
ATOM 1281 N N . LEU A 1 165 ? -18.984 2.557 11.178 1.00 97.12 165 LEU A N 1
ATOM 1282 C CA . LEU A 1 165 ? -17.739 2.518 10.429 1.00 97.12 165 LEU A CA 1
ATOM 1283 C C . LEU A 1 165 ? -18.087 2.497 8.940 1.00 97.12 165 LEU A C 1
ATOM 1285 O O . LEU A 1 165 ? -18.891 1.673 8.513 1.00 97.12 165 LEU A O 1
ATOM 1289 N N . ASP A 1 166 ? -17.512 3.410 8.174 1.00 96.25 166 ASP A N 1
ATOM 1290 C CA . ASP A 1 166 ? -17.611 3.467 6.719 1.00 96.25 166 ASP A CA 1
ATOM 1291 C C . ASP A 1 166 ? -16.204 3.313 6.140 1.00 96.25 166 ASP A C 1
ATOM 1293 O O . ASP A 1 166 ? -15.272 3.986 6.584 1.00 96.25 166 ASP A O 1
ATOM 1297 N N . VAL A 1 167 ? -16.045 2.392 5.195 1.00 94.62 167 VAL A N 1
ATOM 1298 C CA . VAL A 1 167 ? -14.778 2.094 4.529 1.00 94.62 167 VAL A CA 1
ATOM 1299 C C . VAL A 1 167 ? -14.987 2.298 3.035 1.00 94.62 167 VAL A C 1
ATOM 1301 O O . VAL A 1 167 ? -15.663 1.499 2.385 1.00 94.62 167 VAL A O 1
ATOM 1304 N N . CYS A 1 168 ? -14.410 3.365 2.486 1.00 91.50 168 CYS A N 1
ATOM 1305 C CA . CYS A 1 168 ? -14.497 3.722 1.069 1.00 91.50 168 CYS A CA 1
ATOM 1306 C C . CYS A 1 168 ? -15.942 3.782 0.525 1.00 91.50 168 CYS A C 1
ATOM 1308 O O . CYS A 1 168 ? -16.205 3.322 -0.587 1.00 91.50 168 CYS A O 1
ATOM 1310 N N . GLY A 1 169 ? -16.889 4.307 1.308 1.00 91.25 169 GLY A N 1
ATOM 1311 C CA . GLY A 1 169 ? -18.308 4.412 0.949 1.00 91.25 169 GLY A CA 1
ATOM 1312 C C . GLY A 1 169 ? -19.134 3.163 1.271 1.00 91.25 169 GLY A C 1
ATOM 1313 O O . GLY A 1 169 ? -20.342 3.145 1.024 1.00 91.25 169 GLY A O 1
ATOM 1314 N N . TYR A 1 170 ? -18.512 2.111 1.810 1.00 91.94 170 TYR A N 1
ATOM 1315 C CA . TYR A 1 170 ? -19.201 0.909 2.261 1.00 91.94 170 TYR A CA 1
ATOM 1316 C C . TYR A 1 170 ? -19.358 0.937 3.774 1.00 91.94 170 TYR A C 1
ATOM 1318 O O . TYR A 1 170 ? -18.393 0.778 4.527 1.00 91.94 170 TYR A O 1
ATOM 1326 N N . ARG A 1 171 ? -20.605 1.056 4.221 1.00 93.81 171 ARG A N 1
ATOM 1327 C CA . ARG A 1 171 ? -20.942 0.957 5.637 1.00 93.81 171 ARG A CA 1
ATOM 1328 C C . ARG A 1 171 ? -20.691 -0.464 6.147 1.00 93.81 171 ARG A C 1
ATOM 1330 O O . ARG A 1 171 ? -21.161 -1.432 5.556 1.00 93.81 171 ARG A O 1
ATOM 1337 N N . HIS A 1 172 ? -19.951 -0.578 7.244 1.00 92.75 172 HIS A N 1
ATOM 1338 C CA . HIS A 1 172 ? -19.731 -1.830 7.964 1.00 92.75 172 HIS A CA 1
ATOM 1339 C C . HIS A 1 172 ? -21.052 -2.366 8.514 1.00 92.75 172 HIS A C 1
ATOM 1341 O O . HIS A 1 172 ? -21.822 -1.627 9.134 1.00 92.75 172 HIS A O 1
ATOM 1347 N N . GLU A 1 173 ? -21.296 -3.655 8.298 1.00 90.94 173 GLU A N 1
ATOM 1348 C CA . GLU A 1 173 ? -22.469 -4.351 8.812 1.00 90.94 173 GLU A CA 1
ATOM 1349 C C . GLU A 1 173 ? -22.150 -4.967 10.179 1.00 90.94 173 GLU A C 1
ATOM 1351 O O . GLU A 1 173 ? -21.186 -5.716 10.337 1.00 90.94 173 GLU A O 1
ATOM 1356 N N . GLY A 1 174 ? -22.981 -4.664 11.177 1.00 90.56 174 GLY A N 1
ATOM 1357 C CA . GLY A 1 174 ? -22.839 -5.1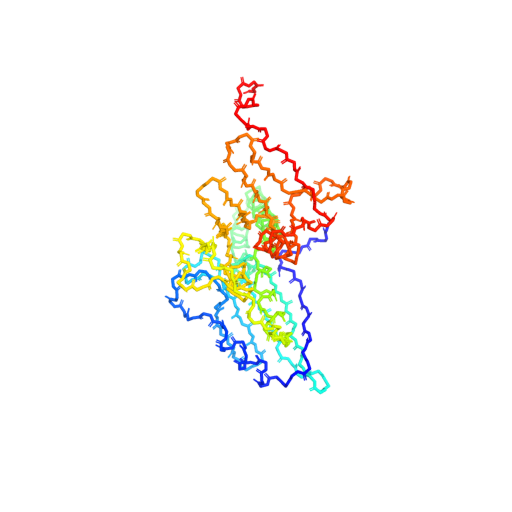92 12.532 1.00 90.56 174 GLY A CA 1
ATOM 1358 C C . GLY A 1 174 ? -22.118 -4.253 13.508 1.00 90.56 174 GLY A C 1
ATOM 1359 O O . GLY A 1 174 ? -21.894 -3.076 13.210 1.00 90.56 174 GLY A O 1
ATOM 1360 N N . PRO A 1 175 ? -21.811 -4.745 14.721 1.00 92.12 175 PRO A N 1
ATOM 1361 C CA . PRO A 1 175 ? -21.186 -3.935 15.756 1.00 92.12 175 PRO A CA 1
ATOM 1362 C C . PRO A 1 175 ? -19.776 -3.507 15.343 1.00 92.12 175 PRO A C 1
ATOM 1364 O O . PRO A 1 175 ? -18.999 -4.305 14.817 1.00 92.12 175 PRO A O 1
ATOM 1367 N N . VAL A 1 176 ? -19.432 -2.252 15.633 1.00 94.69 176 VAL A N 1
ATOM 1368 C CA . VAL A 1 176 ? -18.061 -1.763 15.482 1.00 94.69 176 VAL A CA 1
ATOM 1369 C C . VAL A 1 176 ? -17.223 -2.323 16.625 1.00 94.69 176 VAL A C 1
ATOM 1371 O O . VAL A 1 176 ? -17.503 -2.055 17.793 1.00 94.69 176 VAL A O 1
ATOM 1374 N N . THR A 1 177 ? -16.195 -3.092 16.292 1.00 94.19 177 THR A N 1
ATOM 1375 C CA . THR A 1 177 ? -15.222 -3.646 17.235 1.00 94.19 177 THR A CA 1
ATOM 1376 C C . THR A 1 177 ? -13.834 -3.077 16.961 1.00 94.19 177 THR A C 1
ATOM 1378 O O . THR A 1 177 ? -13.586 -2.442 15.931 1.00 94.19 177 THR A O 1
ATOM 1381 N N . ARG A 1 178 ? -12.888 -3.328 17.870 1.00 92.69 178 ARG A N 1
ATOM 1382 C CA . ARG A 1 178 ? -11.467 -3.056 17.611 1.00 92.69 178 ARG A CA 1
ATOM 1383 C C . ARG A 1 178 ? -10.994 -3.723 16.317 1.00 92.69 178 ARG A C 1
ATOM 1385 O O . ARG A 1 178 ? -10.291 -3.100 15.524 1.00 92.69 178 ARG A O 1
ATOM 1392 N N . GLU A 1 179 ? -11.375 -4.980 16.115 1.00 90.56 179 GLU A N 1
ATOM 1393 C CA . GLU A 1 179 ? -11.021 -5.761 14.935 1.00 90.56 179 GLU A CA 1
ATOM 1394 C C . GLU A 1 179 ? -11.606 -5.138 13.670 1.00 90.56 179 GLU A C 1
ATOM 1396 O O . GLU A 1 179 ? -10.865 -4.963 12.709 1.00 90.56 179 GLU A O 1
ATOM 1401 N N . SER A 1 180 ? -12.878 -4.722 13.676 1.00 93.12 180 SER A N 1
ATOM 1402 C CA . SER A 1 180 ? -13.487 -4.113 12.490 1.00 93.12 180 SER A CA 1
ATOM 1403 C C . SER A 1 180 ? -12.848 -2.767 12.144 1.00 93.12 180 SER A C 1
ATOM 1405 O O . SER A 1 180 ? -12.650 -2.475 10.970 1.00 93.12 180 SER A O 1
ATOM 1407 N N . ILE A 1 181 ? -12.479 -1.951 13.143 1.00 94.75 181 ILE A N 1
ATOM 1408 C CA . ILE A 1 181 ? -11.727 -0.702 12.923 1.00 94.75 181 ILE A CA 1
ATOM 1409 C C . ILE A 1 181 ? -10.366 -1.016 12.298 1.00 94.75 181 ILE A C 1
ATOM 1411 O O . ILE A 1 181 ? -9.988 -0.417 11.294 1.00 94.75 181 ILE A O 1
ATOM 1415 N N . HIS A 1 182 ? -9.635 -1.970 12.876 1.00 92.44 182 HIS A N 1
ATOM 1416 C CA . HIS A 1 182 ? -8.328 -2.376 12.376 1.00 92.44 182 HIS A CA 1
ATOM 1417 C C . HIS A 1 182 ? -8.408 -2.925 10.943 1.00 92.44 182 HIS A C 1
ATOM 1419 O O . HIS A 1 182 ? -7.595 -2.561 10.096 1.00 92.44 182 HIS A O 1
ATOM 1425 N N . GLU A 1 183 ? -9.387 -3.781 10.652 1.00 89.50 183 GLU A N 1
ATOM 1426 C CA . GLU A 1 183 ? -9.635 -4.309 9.309 1.00 89.50 183 GLU A CA 1
ATOM 1427 C C . GLU A 1 183 ? -10.031 -3.206 8.330 1.00 89.50 183 GLU A C 1
ATOM 1429 O O . GLU A 1 183 ? -9.439 -3.128 7.257 1.00 89.50 183 GLU A O 1
ATOM 1434 N N . GLY A 1 184 ? -10.933 -2.300 8.713 1.00 92.12 184 GLY A N 1
ATOM 1435 C CA . GLY A 1 184 ? -11.317 -1.161 7.880 1.00 92.12 184 GLY A CA 1
ATOM 1436 C C . GLY A 1 184 ? -10.120 -0.289 7.505 1.00 92.12 184 GLY A C 1
ATOM 1437 O O . GLY A 1 184 ? -9.921 0.015 6.333 1.00 92.12 184 GLY A O 1
ATOM 1438 N N . LEU A 1 185 ? -9.252 0.031 8.470 1.00 92.69 185 LEU A N 1
ATOM 1439 C CA . LEU A 1 185 ? -8.024 0.793 8.218 1.00 92.69 185 LEU A CA 1
ATOM 1440 C C . LEU A 1 185 ? -7.033 0.054 7.301 1.00 92.69 185 LEU A C 1
ATOM 1442 O O . LEU A 1 185 ? -6.261 0.694 6.588 1.00 92.69 185 LEU A O 1
ATOM 1446 N N . ARG A 1 186 ? -7.026 -1.284 7.306 1.00 87.94 186 ARG A N 1
ATOM 1447 C CA . ARG A 1 186 ? -6.205 -2.093 6.385 1.00 87.94 186 ARG A CA 1
ATOM 1448 C C . ARG A 1 186 ? -6.775 -2.161 4.976 1.00 87.94 186 ARG A C 1
ATOM 1450 O O . ARG A 1 186 ? -6.018 -2.393 4.037 1.00 87.94 186 ARG A O 1
ATOM 1457 N N . GLU A 1 187 ? -8.088 -2.019 4.837 1.00 86.81 187 GLU A N 1
ATOM 1458 C CA . GLU A 1 187 ? -8.770 -2.003 3.542 1.00 86.81 187 GLU A CA 1
ATOM 1459 C C . GLU A 1 187 ? -8.594 -0.671 2.799 1.00 86.81 187 GLU A C 1
ATOM 1461 O O . GLU A 1 187 ? -8.918 -0.598 1.614 1.00 86.81 187 GLU A O 1
ATOM 1466 N N . ILE A 1 188 ? -8.026 0.356 3.446 1.00 87.00 188 ILE A N 1
ATOM 1467 C CA . ILE A 1 188 ? -7.664 1.614 2.790 1.00 87.00 188 ILE A CA 1
ATOM 1468 C C . ILE A 1 188 ? -6.606 1.344 1.711 1.00 87.00 188 ILE A C 1
ATOM 1470 O O . ILE A 1 188 ? -5.433 1.100 2.004 1.00 87.00 188 ILE A O 1
ATOM 1474 N N . GLY A 1 189 ? -7.045 1.384 0.453 1.00 78.31 189 GLY A N 1
ATOM 1475 C CA . GLY A 1 189 ? -6.184 1.424 -0.724 1.00 78.31 189 GLY A CA 1
ATOM 1476 C C . GLY A 1 189 ? -5.721 2.844 -1.061 1.00 78.31 189 GLY A C 1
ATOM 1477 O O . GLY A 1 189 ? -5.832 3.769 -0.258 1.00 78.31 189 GLY A O 1
ATOM 1478 N N . LEU A 1 190 ? -5.223 3.018 -2.286 1.00 76.62 190 LEU A N 1
ATOM 1479 C CA . LEU A 1 190 ? -4.881 4.332 -2.840 1.00 76.62 190 LEU A CA 1
ATOM 1480 C C . LEU A 1 190 ? -6.140 5.198 -2.934 1.00 76.62 190 LEU A C 1
ATOM 1482 O O . LEU A 1 190 ? -7.140 4.744 -3.478 1.00 76.62 190 LEU A O 1
ATOM 1486 N N . ASP A 1 191 ? -6.124 6.407 -2.378 1.00 82.38 191 ASP A N 1
ATOM 1487 C CA . ASP A 1 191 ? -7.292 7.308 -2.308 1.00 82.38 191 ASP A CA 1
ATOM 1488 C C . ASP A 1 191 ? -8.473 6.777 -1.472 1.00 82.38 191 ASP A C 1
ATOM 1490 O O . ASP A 1 191 ? -9.563 7.354 -1.467 1.00 82.38 191 ASP A O 1
ATOM 1494 N N . GLY A 1 192 ? -8.276 5.663 -0.763 1.00 87.94 192 GLY A N 1
ATOM 1495 C CA . GLY A 1 192 ? -9.273 5.118 0.142 1.00 87.94 192 GLY A CA 1
ATOM 1496 C C . GLY A 1 192 ? -9.413 5.978 1.393 1.00 87.94 192 GLY A C 1
ATOM 1497 O O . GLY A 1 192 ? -8.475 6.651 1.825 1.00 87.94 192 GLY A O 1
ATOM 1498 N N . PHE A 1 193 ? -10.578 5.900 2.023 1.00 94.12 193 PHE A N 1
ATOM 1499 C CA . PHE A 1 193 ? -10.832 6.571 3.287 1.00 94.12 193 PHE A CA 1
ATOM 1500 C C . PHE A 1 193 ? -11.593 5.664 4.245 1.00 94.12 193 PHE A C 1
ATOM 1502 O O . PHE A 1 193 ? -12.324 4.762 3.833 1.00 94.12 193 PHE A O 1
ATOM 1509 N N . VAL A 1 194 ? -11.440 5.928 5.537 1.00 96.81 194 VAL A N 1
ATOM 1510 C CA . VAL A 1 194 ? -12.250 5.311 6.587 1.00 96.81 194 VAL A CA 1
ATOM 1511 C C . VAL A 1 194 ? -12.814 6.402 7.466 1.00 96.81 194 VAL A C 1
ATOM 1513 O O . VAL A 1 194 ? -12.078 7.284 7.904 1.00 96.81 194 VAL A O 1
ATOM 1516 N N . ILE A 1 195 ? -14.108 6.312 7.752 1.00 97.38 195 ILE A N 1
ATOM 1517 C CA . ILE A 1 195 ? -14.825 7.222 8.638 1.00 97.38 195 ILE A CA 1
ATOM 1518 C C . ILE A 1 195 ? -15.386 6.405 9.793 1.00 97.38 195 ILE A C 1
ATOM 1520 O O . ILE A 1 195 ? -16.131 5.446 9.600 1.00 97.38 195 ILE A O 1
ATOM 1524 N N . LEU A 1 196 ? -15.055 6.812 11.011 1.00 97.62 196 LEU A N 1
ATOM 1525 C CA . LEU A 1 196 ? -15.672 6.320 12.230 1.00 97.62 196 LEU A CA 1
ATOM 1526 C C . LEU A 1 196 ? -16.493 7.458 12.835 1.00 97.62 196 LEU A C 1
ATOM 1528 O O . LEU A 1 196 ? -15.945 8.457 13.300 1.00 97.62 196 LEU A O 1
ATOM 1532 N N . GLN A 1 197 ? -17.816 7.318 12.821 1.00 96.75 197 GLN A N 1
ATOM 1533 C CA . GLN A 1 197 ? -18.729 8.412 13.154 1.00 96.75 197 GLN A CA 1
ATOM 1534 C C . GLN A 1 197 ? -19.742 8.034 14.236 1.00 96.75 197 GLN A C 1
ATOM 1536 O O . GLN A 1 197 ? -20.304 6.934 14.235 1.00 96.75 197 GLN A O 1
ATOM 1541 N N . ARG A 1 198 ? -19.996 8.992 15.134 1.00 95.44 198 ARG A N 1
ATOM 1542 C CA . ARG A 1 198 ? -21.116 9.000 16.094 1.00 95.44 198 ARG A CA 1
ATOM 1543 C C . ARG A 1 198 ? -22.350 9.672 15.491 1.00 95.44 198 ARG A C 1
ATOM 1545 O O . ARG A 1 198 ? -23.477 9.293 15.789 1.00 95.44 198 ARG A O 1
ATOM 1552 N N . SER A 1 199 ? -22.132 10.682 14.652 1.00 93.88 199 SER A N 1
ATOM 1553 C CA . SER A 1 199 ? -23.160 11.413 13.908 1.00 93.88 199 SER A CA 1
ATOM 1554 C C . SER A 1 199 ? -22.538 12.047 12.652 1.00 93.88 199 SER A C 1
ATOM 1556 O O . SER A 1 199 ? -21.312 12.130 12.570 1.00 93.88 199 SER A O 1
ATOM 1558 N N . PRO A 1 200 ? -23.334 12.577 11.703 1.00 91.38 200 PRO A N 1
ATOM 1559 C CA . PRO A 1 200 ? -22.801 13.251 10.508 1.00 91.38 200 PRO A CA 1
ATOM 1560 C C . PRO A 1 200 ? -21.883 14.450 10.805 1.00 91.38 200 PRO A C 1
ATOM 1562 O O . PRO A 1 200 ? -21.102 14.882 9.964 1.00 91.38 200 PRO A O 1
ATOM 1565 N N . THR A 1 201 ? -21.988 15.013 12.006 1.00 93.06 201 THR A N 1
ATOM 1566 C CA . THR A 1 201 ? -21.206 16.160 12.476 1.00 93.06 201 THR A CA 1
ATOM 1567 C C . THR A 1 201 ? -20.122 15.771 13.477 1.00 93.06 201 THR A C 1
ATOM 1569 O O . THR A 1 201 ? -19.308 16.608 13.852 1.00 93.06 201 THR A O 1
ATOM 1572 N N . ASN A 1 202 ? -20.084 14.519 13.929 1.00 95.69 202 ASN A N 1
ATOM 1573 C CA . ASN A 1 202 ? -19.122 14.039 14.910 1.00 95.69 202 ASN A CA 1
ATOM 1574 C C . ASN A 1 202 ? -18.491 12.740 14.419 1.00 95.69 202 ASN A C 1
ATOM 1576 O O . ASN A 1 202 ? -19.087 11.665 14.541 1.00 95.69 202 ASN A O 1
ATOM 1580 N N . TYR A 1 203 ? -17.285 12.864 13.872 1.00 96.50 203 TYR A N 1
ATOM 1581 C CA . TYR A 1 203 ? -16.544 11.760 13.282 1.00 96.50 203 TYR A CA 1
ATOM 1582 C C . TYR A 1 203 ? -15.036 11.966 13.386 1.00 96.50 203 TYR A C 1
ATOM 1584 O O . TYR A 1 203 ? -14.541 13.087 13.517 1.00 96.50 203 TYR A O 1
ATOM 1592 N N . ILE A 1 204 ? -14.313 10.860 13.289 1.00 97.44 204 ILE A N 1
ATOM 1593 C CA . ILE A 1 204 ? -12.898 10.827 12.940 1.00 97.44 204 ILE A CA 1
ATOM 1594 C C . ILE A 1 204 ? -12.784 10.122 11.593 1.00 97.44 204 ILE A C 1
ATOM 1596 O O . ILE A 1 204 ? -13.468 9.127 11.350 1.00 97.44 204 ILE A O 1
ATOM 1600 N N . GLN A 1 205 ? -11.966 10.655 10.699 1.00 96.94 205 GLN A N 1
ATOM 1601 C CA . GLN A 1 205 ? -11.734 10.050 9.399 1.00 96.94 205 GLN A CA 1
ATOM 1602 C C . GLN A 1 205 ? -10.262 10.057 9.047 1.00 96.94 205 GLN A C 1
ATOM 1604 O O . GLN A 1 205 ? -9.500 10.901 9.511 1.00 96.94 205 GLN A O 1
ATOM 1609 N N . THR A 1 206 ? -9.867 9.128 8.196 1.00 96.38 206 THR A N 1
ATOM 1610 C CA . THR A 1 206 ? -8.523 9.104 7.642 1.00 96.38 206 THR A CA 1
ATOM 1611 C C . THR A 1 206 ? -8.560 8.789 6.161 1.00 96.38 206 THR A C 1
ATOM 1613 O O . THR A 1 206 ? -9.451 8.078 5.699 1.00 96.38 206 THR A O 1
ATOM 1616 N N . THR A 1 207 ? -7.582 9.314 5.435 1.00 94.44 207 THR A N 1
ATOM 1617 C CA . THR A 1 207 ? -7.318 8.985 4.036 1.00 94.44 207 THR A CA 1
ATOM 1618 C C . THR A 1 207 ? -5.843 8.647 3.857 1.00 94.44 207 THR A C 1
ATOM 1620 O O . THR A 1 207 ? -4.989 9.159 4.593 1.00 94.44 207 THR A O 1
ATOM 1623 N N . TRP A 1 208 ? -5.534 7.765 2.908 1.00 88.81 208 TRP A N 1
ATOM 1624 C CA . TRP A 1 208 ? -4.153 7.462 2.540 1.00 88.81 208 TRP A CA 1
ATOM 1625 C C . TRP A 1 208 ? -3.641 8.479 1.524 1.00 88.81 208 TRP A C 1
ATOM 1627 O O . TRP A 1 208 ? -4.202 8.620 0.440 1.00 88.81 208 TRP A O 1
ATOM 1637 N N . ARG A 1 209 ? -2.549 9.166 1.863 1.00 85.00 209 ARG A N 1
ATOM 1638 C CA . ARG A 1 209 ? -1.936 10.194 1.023 1.00 85.00 209 ARG A CA 1
ATOM 1639 C C . ARG A 1 209 ? -0.416 10.180 1.174 1.00 85.00 209 ARG A C 1
ATOM 1641 O O . ARG A 1 209 ? 0.102 10.028 2.278 1.00 85.00 209 ARG A O 1
ATOM 1648 N N . ASP A 1 210 ? 0.298 10.301 0.056 1.00 80.56 210 ASP A N 1
ATOM 1649 C CA . ASP A 1 210 ? 1.760 10.476 0.006 1.00 80.56 210 ASP A CA 1
ATOM 1650 C C . ASP A 1 210 ? 2.563 9.429 0.817 1.00 80.56 210 ASP A C 1
ATOM 1652 O O . ASP A 1 210 ? 3.641 9.679 1.366 1.00 80.56 210 ASP A O 1
ATOM 1656 N N . GLY A 1 211 ? 2.040 8.199 0.877 1.00 79.00 211 GLY A N 1
ATOM 1657 C CA . GLY A 1 211 ? 2.680 7.080 1.566 1.00 79.00 211 GLY A CA 1
ATOM 1658 C C . GLY A 1 211 ? 2.488 7.052 3.086 1.00 79.00 211 GLY A C 1
ATOM 1659 O O . GLY A 1 211 ? 3.257 6.378 3.778 1.00 79.00 211 GLY A O 1
ATOM 1660 N N . GLY A 1 212 ? 1.492 7.767 3.606 1.00 86.88 212 GLY A N 1
ATOM 1661 C CA . GLY A 1 212 ? 0.998 7.610 4.968 1.00 86.88 212 GLY A CA 1
ATOM 1662 C C . GLY A 1 212 ? -0.452 8.053 5.094 1.00 86.88 212 GLY A C 1
ATOM 1663 O O . GLY A 1 212 ? -1.190 8.075 4.113 1.00 86.88 212 GLY A O 1
ATOM 1664 N N . PHE A 1 213 ? -0.874 8.369 6.313 1.00 92.00 213 PHE A N 1
ATOM 1665 C CA . PHE A 1 213 ? -2.251 8.759 6.583 1.00 92.00 213 PHE A CA 1
ATOM 1666 C C . PHE A 1 213 ? -2.370 10.242 6.902 1.00 92.00 213 PHE A C 1
ATOM 1668 O O . PHE A 1 213 ? -1.616 10.765 7.722 1.00 92.00 213 PHE A O 1
ATOM 1675 N N . ALA A 1 214 ? -3.381 10.881 6.325 1.00 93.19 214 ALA A N 1
ATOM 1676 C CA . ALA A 1 214 ? -3.937 12.118 6.850 1.00 93.19 214 ALA A CA 1
ATOM 1677 C C . ALA A 1 214 ? -5.111 11.756 7.766 1.00 93.19 214 ALA A C 1
ATOM 1679 O O . ALA A 1 214 ? -5.946 10.918 7.412 1.00 93.19 214 ALA A O 1
ATOM 1680 N N . LEU A 1 215 ? -5.156 12.342 8.959 1.00 94.94 215 LEU A N 1
ATOM 1681 C CA . LEU A 1 215 ? -6.172 12.060 9.969 1.00 94.94 215 LEU A CA 1
ATOM 1682 C C . LEU A 1 215 ? -6.898 13.351 10.319 1.00 94.94 215 LEU A C 1
ATOM 1684 O O . LEU A 1 215 ? -6.286 14.326 10.746 1.00 94.94 215 LEU A O 1
ATOM 1688 N N . GLU A 1 216 ? -8.211 13.330 10.180 1.00 95.31 216 GLU A N 1
ATOM 1689 C CA . GLU 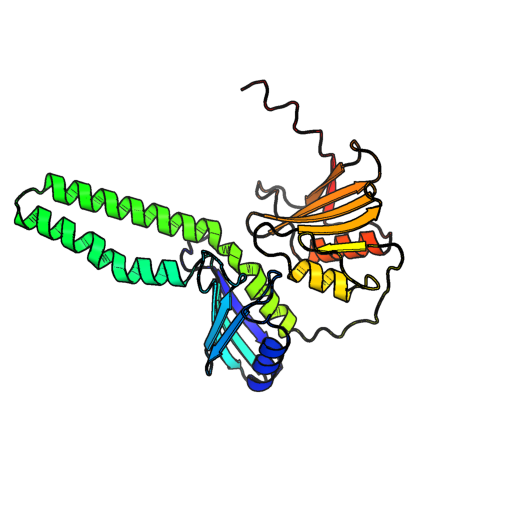A 1 216 ? -9.081 14.466 10.425 1.00 95.31 216 GLU A CA 1
ATOM 1690 C C . GLU A 1 216 ? -10.138 14.107 11.458 1.00 95.31 216 GLU A C 1
ATOM 1692 O O . GLU A 1 216 ? -10.576 12.961 11.579 1.00 95.31 216 GLU A O 1
ATOM 1697 N N . MET A 1 217 ? -10.596 15.108 12.193 1.00 95.44 217 MET A N 1
ATOM 1698 C CA . MET A 1 217 ? -11.645 14.939 13.182 1.00 95.44 217 MET A CA 1
ATOM 1699 C C . MET A 1 217 ? -12.593 16.122 13.143 1.00 95.44 217 MET A C 1
ATOM 1701 O O . MET A 1 217 ? -12.174 17.278 13.097 1.00 95.44 217 MET A O 1
ATOM 1705 N N . ARG A 1 218 ? -13.885 15.827 13.232 1.00 94.62 218 ARG A N 1
ATOM 1706 C CA . ARG A 1 218 ? -14.935 16.825 13.365 1.00 94.62 218 ARG A CA 1
ATOM 1707 C C . ARG A 1 218 ? -15.700 16.609 14.660 1.00 94.62 218 ARG A C 1
ATOM 1709 O O . ARG A 1 218 ? -16.127 15.495 14.957 1.00 94.62 218 ARG A O 1
ATOM 1716 N N . LYS A 1 219 ? -15.879 17.681 15.433 1.00 91.88 219 LYS A N 1
ATOM 1717 C CA . LYS A 1 219 ? -16.605 17.672 16.715 1.00 91.88 219 LYS A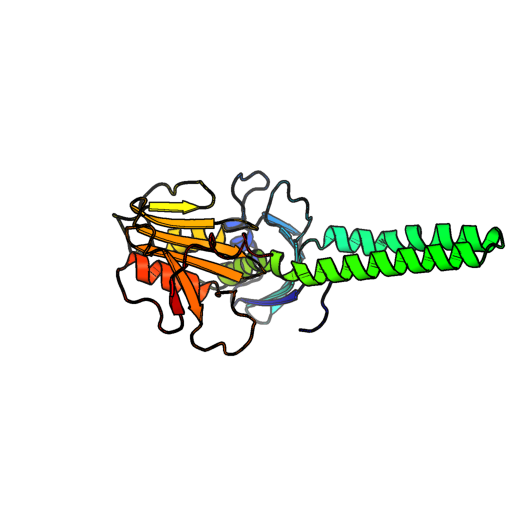 CA 1
ATOM 1718 C C . LYS A 1 219 ? -17.775 18.658 16.700 1.00 91.88 219 LYS A C 1
ATOM 1720 O O . LYS A 1 219 ? -17.746 19.682 17.380 1.00 91.88 219 LYS A O 1
ATOM 1725 N N . GLY A 1 220 ? -18.825 18.324 15.958 1.00 89.19 220 GLY A N 1
ATOM 1726 C CA . GLY A 1 220 ? -20.036 19.131 15.826 1.00 89.19 220 GLY A CA 1
ATOM 1727 C C . GLY A 1 220 ? -19.993 20.050 14.602 1.00 89.19 220 GLY A C 1
ATOM 1728 O O . GLY A 1 220 ? -20.075 19.601 13.458 1.00 89.19 220 GLY A O 1
ATOM 1729 N N . ASP A 1 221 ? -19.933 21.357 14.834 1.00 80.81 221 ASP A N 1
ATOM 1730 C CA . ASP A 1 221 ? -20.018 22.357 13.766 1.00 80.81 221 ASP A CA 1
ATOM 1731 C C . ASP A 1 221 ? -18.840 22.300 12.764 1.00 80.81 221 ASP A C 1
ATOM 1733 O O . ASP A 1 221 ? -17.893 21.524 12.897 1.00 80.81 221 ASP A O 1
ATOM 1737 N N . ALA A 1 222 ? -18.939 23.089 11.688 1.00 72.56 222 ALA A N 1
ATOM 1738 C CA . ALA A 1 222 ? -17.891 23.185 10.667 1.00 72.56 222 ALA A CA 1
ATOM 1739 C C . ALA A 1 222 ? -16.618 23.899 11.161 1.00 72.56 222 ALA A C 1
ATOM 1741 O O . ALA A 1 222 ? -15.565 23.739 10.556 1.00 72.56 222 ALA A O 1
ATOM 1742 N N . LEU A 1 223 ? -16.705 24.674 12.247 1.00 74.69 223 LEU A N 1
ATOM 1743 C CA . LEU A 1 223 ? -15.578 25.418 12.816 1.00 74.69 223 LEU A CA 1
ATOM 1744 C C . LEU A 1 223 ? -14.690 24.528 13.699 1.00 74.69 223 LEU A C 1
ATOM 1746 O O . LEU A 1 223 ? -13.557 24.886 14.003 1.00 74.69 223 LEU A O 1
ATOM 1750 N N . ARG A 1 224 ? -15.189 23.350 14.087 1.00 85.94 224 ARG A N 1
ATOM 1751 C CA . ARG A 1 224 ? -14.481 22.325 14.866 1.00 85.94 224 ARG A CA 1
ATOM 1752 C C . ARG A 1 224 ? -14.040 21.150 13.996 1.00 85.94 224 ARG A C 1
ATOM 1754 O O . ARG A 1 224 ? -14.185 19.989 14.393 1.00 85.94 224 ARG A O 1
ATOM 1761 N N . HIS A 1 225 ? -13.543 21.460 12.801 1.00 91.38 225 HIS A N 1
ATOM 1762 C CA . HIS A 1 225 ? -12.844 20.517 11.930 1.00 91.38 225 HIS A CA 1
ATOM 1763 C C . HIS A 1 225 ? -11.343 20.696 12.141 1.00 91.38 225 HIS A C 1
ATOM 1765 O O . HIS A 1 225 ? -10.811 21.792 11.968 1.00 91.38 225 HIS A O 1
ATOM 1771 N N . CYS A 1 226 ? -10.673 19.631 12.564 1.00 92.88 226 CYS A N 1
ATOM 1772 C CA . CYS A 1 226 ? -9.250 19.637 12.859 1.00 92.88 226 CYS A CA 1
ATOM 1773 C C . CYS A 1 226 ? -8.513 18.576 12.040 1.00 92.88 226 CYS A C 1
ATOM 1775 O O . CYS A 1 226 ? -9.053 17.496 11.792 1.00 92.88 226 CYS A O 1
ATOM 1777 N N . LEU A 1 227 ? -7.259 18.867 11.710 1.00 93.31 227 LEU A N 1
ATOM 1778 C CA . LEU A 1 227 ? -6.285 17.936 11.152 1.00 93.31 227 LEU A CA 1
ATOM 1779 C C . LEU A 1 227 ? -5.310 17.525 12.262 1.00 93.31 227 LEU A C 1
ATOM 1781 O O . LEU A 1 227 ? -4.931 18.355 13.090 1.00 93.31 227 LEU A O 1
ATOM 1785 N N . ALA A 1 228 ? -4.926 16.254 12.319 1.00 93.38 228 ALA A N 1
ATOM 1786 C CA . ALA A 1 228 ? -3.891 15.811 13.245 1.00 93.38 228 ALA A CA 1
ATOM 1787 C C . ALA A 1 228 ? -2.490 16.120 12.700 1.00 93.38 228 ALA A C 1
ATOM 1789 O O . ALA A 1 228 ? -2.207 15.902 11.524 1.00 93.38 228 ALA A O 1
ATOM 1790 N N . VAL A 1 229 ? -1.606 16.559 13.592 1.00 90.88 229 VAL A N 1
ATOM 1791 C CA . VAL A 1 229 ? -0.193 16.865 13.340 1.00 90.88 229 VAL A CA 1
ATOM 1792 C C . VAL A 1 229 ? 0.649 16.199 14.432 1.00 90.88 229 VAL A C 1
ATOM 1794 O O . VAL A 1 229 ? 0.196 16.065 15.570 1.00 90.88 229 VAL A O 1
ATOM 1797 N N . ARG A 1 230 ? 1.863 15.738 14.107 1.00 89.69 230 ARG A N 1
ATOM 1798 C CA . ARG A 1 230 ? 2.790 15.189 15.113 1.00 89.69 230 ARG A CA 1
ATOM 1799 C C . ARG A 1 230 ? 3.463 16.308 15.907 1.00 89.69 230 ARG A C 1
ATOM 1801 O O . ARG A 1 230 ? 3.933 17.273 15.314 1.00 89.69 230 ARG A O 1
ATOM 1808 N N . LEU A 1 231 ? 3.569 16.134 17.224 1.00 83.62 231 LEU A N 1
ATOM 1809 C CA . LEU A 1 231 ? 4.208 17.108 18.123 1.00 83.62 231 LEU A CA 1
ATOM 1810 C C . LEU A 1 231 ? 5.739 17.192 17.967 1.00 83.62 231 LEU A C 1
ATOM 1812 O O . LEU A 1 231 ? 6.301 18.270 18.129 1.00 83.62 231 LEU A O 1
ATOM 1816 N N . ASP A 1 232 ? 6.401 16.087 17.615 1.00 73.88 232 ASP A N 1
ATOM 1817 C CA . ASP A 1 232 ? 7.872 15.989 17.638 1.00 73.88 232 ASP A CA 1
ATOM 1818 C C . ASP A 1 232 ? 8.566 16.324 16.302 1.00 73.88 232 ASP A C 1
ATOM 1820 O O . ASP A 1 232 ? 9.795 16.269 16.216 1.00 73.88 232 ASP A O 1
ATOM 1824 N N . ASP A 1 233 ? 7.826 16.659 15.237 1.00 61.75 233 ASP A N 1
ATOM 1825 C CA . ASP A 1 233 ? 8.423 16.828 13.905 1.00 61.75 233 ASP A CA 1
ATOM 1826 C C . ASP A 1 233 ? 8.685 18.309 13.570 1.00 61.75 233 ASP A C 1
ATOM 1828 O O . ASP A 1 233 ? 7.864 19.007 12.976 1.00 61.75 233 ASP A O 1
ATOM 1832 N N . HIS A 1 234 ? 9.875 18.800 13.940 1.00 55.16 234 HIS A N 1
ATOM 1833 C CA . HIS A 1 234 ? 10.413 20.088 13.471 1.00 55.16 234 HIS A CA 1
ATOM 1834 C C . HIS A 1 234 ? 10.846 20.059 11.991 1.00 55.16 234 HIS A C 1
ATOM 1836 O O . HIS A 1 234 ? 11.305 21.074 11.461 1.00 55.16 234 HIS A O 1
ATOM 1842 N N . SER A 1 235 ? 10.715 18.917 11.309 1.00 51.56 235 SER A N 1
ATOM 1843 C CA . SER A 1 235 ? 11.070 18.768 9.901 1.00 51.56 235 SER A CA 1
ATOM 1844 C C . SER A 1 235 ? 9.853 18.998 9.006 1.00 51.56 235 SER A C 1
ATOM 1846 O O . SER A 1 235 ? 8.730 18.621 9.323 1.00 51.56 235 SER A O 1
ATOM 1848 N N . ALA A 1 236 ? 10.075 19.574 7.826 1.00 48.53 236 ALA A N 1
ATOM 1849 C CA . ALA A 1 236 ? 9.044 19.877 6.831 1.00 48.53 236 ALA A CA 1
ATOM 1850 C C . ALA A 1 236 ? 8.293 18.648 6.246 1.00 48.53 236 ALA A C 1
ATOM 1852 O O . ALA A 1 236 ? 7.538 18.804 5.291 1.00 48.53 236 ALA A O 1
ATOM 1853 N N . SER A 1 237 ? 8.444 17.433 6.795 1.00 53.75 237 SER A N 1
ATOM 1854 C CA . SER A 1 237 ? 7.677 16.228 6.423 1.00 53.75 237 SER A CA 1
ATOM 1855 C C . SER A 1 237 ? 6.313 16.144 7.121 1.00 53.75 237 SER A C 1
ATOM 1857 O O . SER A 1 237 ? 5.876 15.071 7.535 1.00 53.75 237 SER A O 1
ATOM 1859 N N . ARG A 1 238 ? 5.642 17.293 7.219 1.00 55.28 238 ARG A N 1
ATOM 1860 C CA . ARG A 1 238 ? 4.491 17.614 8.075 1.00 55.28 238 ARG A CA 1
ATOM 1861 C C . ARG A 1 238 ? 3.231 16.743 7.942 1.00 55.28 238 ARG A C 1
ATOM 1863 O O . ARG A 1 238 ? 2.296 16.967 8.696 1.00 55.28 238 ARG A O 1
ATOM 1870 N N . GLU A 1 239 ? 3.149 15.788 7.019 1.00 67.19 239 GLU A N 1
ATOM 1871 C CA . GLU A 1 239 ? 1.831 15.374 6.506 1.00 67.19 239 GLU A CA 1
ATOM 1872 C C . GLU A 1 239 ? 1.462 13.894 6.665 1.00 67.19 239 GLU A C 1
ATOM 1874 O O . GLU A 1 239 ? 0.321 13.538 6.383 1.00 67.19 239 GLU A O 1
ATOM 1879 N N . THR A 1 240 ? 2.360 13.014 7.130 1.00 81.69 240 THR A N 1
ATOM 1880 C CA . THR A 1 240 ? 2.065 11.563 7.134 1.00 81.69 240 THR A CA 1
ATOM 1881 C C . THR A 1 240 ? 2.104 10.918 8.519 1.00 81.69 240 THR A C 1
ATOM 1883 O O . THR A 1 240 ? 3.160 10.701 9.119 1.00 81.69 240 THR A O 1
ATOM 1886 N N . ILE A 1 241 ? 0.922 10.547 9.011 1.00 90.75 241 ILE A N 1
ATOM 1887 C CA . ILE A 1 241 ? 0.715 9.795 10.252 1.00 90.75 241 ILE A CA 1
ATOM 1888 C C . ILE A 1 241 ? 0.869 8.297 9.957 1.00 90.75 241 ILE A C 1
ATOM 1890 O O . ILE A 1 241 ? 0.530 7.811 8.873 1.00 90.75 241 ILE A O 1
ATOM 1894 N N . SER A 1 242 ? 1.440 7.552 10.903 1.00 91.12 242 SER A N 1
ATOM 1895 C CA . SER A 1 242 ? 1.632 6.107 10.775 1.00 91.12 242 SER A CA 1
ATOM 1896 C C . SER A 1 242 ? 0.330 5.355 11.044 1.00 91.12 242 SER A C 1
ATOM 1898 O O . SER A 1 242 ? -0.592 5.865 11.677 1.00 91.12 242 SER A O 1
ATOM 1900 N N . PHE A 1 243 ? 0.258 4.105 10.589 1.00 91.25 243 PHE A N 1
ATOM 1901 C CA . PHE A 1 243 ? -0.906 3.257 10.843 1.00 91.25 243 PHE A CA 1
ATOM 1902 C C . PHE A 1 243 ? -1.199 3.080 12.332 1.00 91.25 243 PHE A C 1
ATOM 1904 O O . PHE A 1 243 ? -2.352 3.177 12.735 1.00 91.25 243 PHE A O 1
ATOM 1911 N N . ASP A 1 244 ? -0.165 2.851 13.142 1.00 91.50 244 ASP A N 1
ATOM 1912 C CA . ASP A 1 244 ? -0.326 2.599 14.573 1.00 91.50 244 ASP A CA 1
ATOM 1913 C C . ASP A 1 244 ? -0.854 3.837 15.303 1.00 91.50 244 ASP A C 1
ATOM 1915 O O . ASP A 1 244 ? -1.709 3.723 16.180 1.00 91.50 244 ASP A O 1
ATOM 1919 N N . GLU A 1 245 ? -0.411 5.028 14.897 1.00 94.00 245 GLU A N 1
ATOM 1920 C CA . GLU A 1 245 ? -0.930 6.297 15.415 1.00 94.00 245 GLU A CA 1
ATOM 1921 C C . GLU A 1 245 ? -2.387 6.529 15.002 1.00 94.00 245 GLU A C 1
ATOM 1923 O O . GLU A 1 245 ? -3.201 6.911 15.844 1.00 94.00 245 GLU A O 1
ATOM 1928 N N . VAL A 1 246 ? -2.743 6.261 13.738 1.00 95.38 246 VAL A N 1
ATOM 1929 C CA . VAL A 1 246 ? -4.135 6.345 13.268 1.00 95.38 246 VAL A CA 1
ATOM 1930 C C . VAL A 1 246 ? -5.017 5.365 14.027 1.00 95.38 246 VAL A C 1
ATOM 1932 O O . VAL A 1 246 ? -6.056 5.758 14.552 1.00 95.38 246 VAL A O 1
ATOM 1935 N N . LEU A 1 247 ? -4.599 4.105 14.137 1.00 95.12 247 LEU A N 1
ATOM 1936 C CA . LEU A 1 247 ? -5.323 3.089 14.887 1.00 95.12 247 LEU A CA 1
ATOM 1937 C C . LEU A 1 247 ? -5.500 3.524 16.343 1.00 95.12 247 LEU A C 1
ATOM 1939 O O . LEU A 1 247 ? -6.613 3.481 16.860 1.00 95.12 247 LEU A O 1
ATOM 1943 N N . ALA A 1 248 ? -4.439 3.996 17.001 1.00 94.81 248 ALA A N 1
ATOM 1944 C CA . ALA A 1 248 ? -4.513 4.487 18.371 1.00 94.81 248 ALA A CA 1
ATOM 1945 C C . ALA A 1 248 ? -5.483 5.673 18.510 1.00 94.81 248 ALA A C 1
ATOM 1947 O O . ALA A 1 248 ? -6.264 5.713 19.462 1.00 94.81 248 ALA A O 1
ATOM 1948 N N . ALA A 1 249 ? -5.496 6.604 17.551 1.00 96.50 249 ALA A N 1
ATOM 1949 C CA . ALA A 1 249 ? -6.424 7.730 17.540 1.00 96.50 249 ALA A CA 1
ATOM 1950 C C . ALA A 1 249 ? -7.881 7.295 17.316 1.00 96.50 249 ALA A C 1
ATOM 1952 O O . ALA A 1 249 ? -8.773 7.776 18.016 1.00 96.50 249 ALA A O 1
ATOM 1953 N N . PHE A 1 250 ? -8.129 6.349 16.407 1.00 96.94 250 PHE A N 1
ATOM 1954 C CA . PHE A 1 250 ? -9.451 5.754 16.193 1.00 96.94 250 PHE A CA 1
ATOM 1955 C C . PHE A 1 250 ? -9.949 5.030 17.447 1.00 96.94 250 PHE A C 1
ATOM 1957 O O . PHE A 1 250 ? -11.096 5.214 17.850 1.00 96.94 250 PHE A O 1
ATOM 1964 N N . MET A 1 251 ? -9.083 4.263 18.114 1.00 95.75 251 MET A N 1
ATOM 1965 C CA . MET A 1 251 ? -9.418 3.578 19.366 1.00 95.75 251 MET A CA 1
ATOM 1966 C C . MET A 1 251 ? -9.685 4.566 20.510 1.00 95.75 251 MET A C 1
ATOM 1968 O O . MET A 1 251 ? -10.628 4.380 21.284 1.00 95.75 251 MET A O 1
ATOM 1972 N N . ALA A 1 252 ? -8.906 5.648 20.610 1.00 95.31 252 ALA A N 1
ATOM 1973 C CA . ALA A 1 252 ? -9.152 6.723 21.569 1.00 95.31 252 ALA A CA 1
ATOM 1974 C C . ALA A 1 252 ? -10.503 7.405 21.304 1.00 95.31 252 ALA A C 1
ATOM 1976 O O . ALA A 1 252 ? -11.311 7.555 22.220 1.00 95.31 252 ALA A O 1
ATOM 1977 N N . TYR A 1 253 ? -10.798 7.727 20.041 1.00 95.94 253 TYR A N 1
ATOM 1978 C CA . TYR A 1 253 ? -12.083 8.292 19.635 1.00 95.94 253 TYR A CA 1
ATOM 1979 C C . TYR A 1 253 ? -13.253 7.352 19.954 1.00 95.94 253 TYR A C 1
ATOM 1981 O O . TYR A 1 253 ? -14.268 7.796 20.500 1.00 95.94 253 TYR A O 1
ATOM 1989 N N . ALA A 1 254 ? -13.112 6.055 19.660 1.00 95.31 254 ALA A N 1
ATOM 1990 C CA . ALA A 1 254 ? -14.143 5.051 19.900 1.00 95.31 254 ALA A CA 1
ATOM 1991 C C . ALA A 1 254 ? -14.477 4.917 21.393 1.00 95.31 254 ALA A C 1
ATOM 1993 O O . ALA A 1 254 ? -15.646 4.972 21.786 1.00 95.31 254 ALA A O 1
ATOM 1994 N N . SER A 1 255 ? -13.436 4.845 22.224 1.00 93.88 255 SER A N 1
ATOM 1995 C CA . SER A 1 255 ? -13.537 4.701 23.680 1.00 93.88 255 SER A CA 1
ATOM 1996 C C . SER A 1 255 ? -13.793 6.012 24.437 1.00 93.88 255 SER A C 1
ATOM 1998 O O . SER A 1 255 ? -13.997 5.981 25.647 1.00 93.88 255 SER A O 1
ATOM 2000 N N . GLY A 1 256 ? -13.787 7.165 23.757 1.00 93.69 256 GLY A N 1
ATOM 2001 C CA . GLY A 1 256 ? -13.936 8.480 24.395 1.00 93.69 256 GLY A CA 1
ATOM 2002 C C . GLY A 1 256 ? -12.728 8.901 25.242 1.00 93.69 256 GLY A C 1
ATOM 2003 O O . GLY A 1 256 ? -12.847 9.791 26.082 1.00 93.69 256 GLY A O 1
ATOM 2004 N N . LYS A 1 257 ? -11.573 8.259 25.042 1.00 94.81 257 LYS A N 1
ATOM 2005 C CA . LYS A 1 257 ? -10.317 8.568 25.734 1.00 94.81 257 LYS A CA 1
ATOM 2006 C C . LYS A 1 257 ? -9.593 9.750 25.071 1.00 94.81 257 LYS A C 1
ATOM 2008 O O . LYS A 1 257 ? -9.870 10.074 23.912 1.00 94.81 257 LYS A O 1
ATOM 2013 N N . PRO A 1 258 ? -8.646 10.394 25.778 1.00 94.25 258 PRO A N 1
ATOM 2014 C CA . PRO A 1 258 ? -7.773 11.401 25.182 1.00 94.25 258 PRO A CA 1
ATOM 2015 C C . PRO A 1 258 ? -7.013 10.859 23.965 1.00 94.25 258 PRO A C 1
ATOM 2017 O O . PRO A 1 258 ? -6.633 9.688 23.930 1.00 94.25 258 PRO A O 1
ATOM 2020 N N . THR A 1 259 ? -6.788 11.724 22.976 1.00 93.44 259 THR A N 1
ATOM 2021 C CA . THR A 1 259 ? -5.965 11.423 21.794 1.00 93.44 259 THR A CA 1
ATOM 2022 C C . THR A 1 259 ? -4.538 11.041 22.217 1.00 93.44 259 THR A C 1
ATOM 2024 O O . THR A 1 259 ? -4.060 11.574 23.222 1.00 93.44 259 THR A O 1
ATOM 2027 N N . PRO A 1 260 ? -3.856 10.130 21.490 1.00 93.56 260 PRO A N 1
ATOM 2028 C CA . PRO A 1 260 ? -2.466 9.789 21.773 1.00 93.56 260 PRO A CA 1
ATOM 2029 C C . PRO A 1 260 ? -1.581 11.036 21.900 1.00 93.56 260 PRO A C 1
ATOM 2031 O O . PRO A 1 260 ? -1.719 11.948 21.087 1.00 93.56 260 PRO A O 1
ATOM 2034 N N . PRO A 1 261 ? -0.653 11.077 22.873 1.00 92.00 261 PRO A N 1
ATOM 2035 C CA . PRO A 1 261 ? 0.156 12.264 23.151 1.00 92.00 261 PRO A CA 1
ATOM 2036 C C . PRO A 1 261 ? 1.120 12.624 22.016 1.00 92.00 261 PRO A C 1
ATOM 2038 O O . PRO A 1 261 ? 1.634 13.732 21.998 1.00 92.00 261 PRO A O 1
ATOM 2041 N N . SER A 1 262 ? 1.362 11.717 21.066 1.00 90.62 262 SER A N 1
ATOM 2042 C CA . SER A 1 262 ? 2.159 11.991 19.868 1.00 90.62 262 SER A CA 1
ATOM 2043 C C . SER A 1 262 ? 1.429 12.854 18.832 1.00 90.62 262 SER A C 1
ATOM 2045 O O . SER A 1 262 ? 2.065 13.342 17.898 1.00 90.62 262 SER A O 1
ATOM 2047 N N . LEU A 1 263 ? 0.110 13.041 18.975 1.00 92.62 263 LEU A N 1
ATOM 2048 C CA . LEU A 1 263 ? -0.740 13.749 18.022 1.00 92.62 263 LEU A CA 1
ATOM 2049 C C . LEU A 1 263 ? -1.378 14.989 18.657 1.00 92.62 263 LEU A C 1
ATOM 2051 O O . LEU A 1 263 ? -1.975 14.930 19.732 1.00 92.62 263 LEU A O 1
ATOM 2055 N N . GLN A 1 264 ? -1.337 16.094 17.925 1.00 92.56 264 GLN A N 1
ATOM 2056 C CA . GLN A 1 264 ? -2.029 17.338 18.230 1.00 92.56 264 GLN A CA 1
ATOM 2057 C C . GLN A 1 264 ? -3.064 17.640 17.148 1.00 92.56 264 GLN A C 1
ATOM 2059 O O . GLN A 1 264 ? -2.857 17.343 15.978 1.00 92.56 264 GLN A O 1
ATOM 2064 N N . TRP A 1 265 ? -4.187 18.241 17.538 1.00 92.38 265 TRP A N 1
ATOM 2065 C CA . TRP A 1 265 ? -5.217 18.686 16.603 1.00 92.38 265 TRP A CA 1
ATOM 2066 C C . TRP A 1 265 ? -5.023 20.161 16.267 1.00 92.38 265 TRP A C 1
ATOM 2068 O O . TRP A 1 265 ? -5.135 21.013 17.148 1.00 92.38 265 TRP A O 1
ATOM 2078 N N . GLU A 1 266 ? -4.797 20.460 14.995 1.00 91.00 266 GLU A N 1
ATOM 2079 C CA . GLU A 1 266 ? -4.768 21.821 14.468 1.00 91.00 266 GLU A CA 1
ATOM 2080 C C . GLU A 1 266 ? -6.088 22.127 13.763 1.00 91.00 266 GLU A C 1
ATOM 2082 O O . GLU A 1 266 ? -6.614 21.302 13.015 1.00 91.00 266 GLU A O 1
ATOM 2087 N N . ALA A 1 267 ? -6.664 23.301 14.022 1.00 89.50 267 ALA A N 1
ATOM 2088 C CA . ALA A 1 267 ? -7.907 23.701 13.376 1.00 89.50 267 ALA A CA 1
ATOM 2089 C C . ALA A 1 267 ? -7.683 23.873 11.869 1.00 89.50 267 ALA A C 1
ATOM 2091 O O . ALA A 1 267 ? -6.807 24.629 11.444 1.00 89.50 267 ALA A O 1
ATOM 2092 N N . MET A 1 268 ? -8.520 23.226 11.059 1.00 85.81 268 MET A N 1
ATOM 2093 C CA . MET A 1 268 ? -8.594 23.496 9.630 1.00 85.81 268 MET A CA 1
ATOM 2094 C C . MET A 1 268 ? -9.343 24.812 9.448 1.00 85.81 268 MET A C 1
ATOM 2096 O O . MET A 1 268 ? -10.552 24.839 9.218 1.00 85.81 268 MET A O 1
ATOM 2100 N N . LEU A 1 269 ? -8.626 25.930 9.586 1.00 73.94 269 LEU A N 1
ATOM 2101 C CA . LEU A 1 269 ? -9.130 27.219 9.126 1.00 73.94 269 LEU A CA 1
ATOM 2102 C C . LEU A 1 269 ? -9.552 27.024 7.673 1.00 73.94 269 LEU A C 1
ATOM 2104 O O . LEU A 1 269 ? -8.752 26.556 6.863 1.00 73.94 269 LEU A O 1
ATOM 2108 N N . SER A 1 270 ? -10.823 27.300 7.363 1.00 56.22 270 SER A N 1
ATOM 2109 C CA . SER A 1 270 ? -11.389 27.028 6.045 1.00 56.22 270 SER A CA 1
ATOM 2110 C C . SER A 1 270 ? -10.449 27.583 4.974 1.00 56.22 270 SER A C 1
ATOM 2112 O O . SER A 1 270 ? -10.335 28.801 4.825 1.00 56.22 270 SER A O 1
ATOM 2114 N N . MET A 1 271 ? -9.786 26.701 4.224 1.00 49.09 271 MET A N 1
ATOM 2115 C CA . MET A 1 271 ? -8.807 27.025 3.174 1.00 49.09 271 MET A CA 1
ATOM 2116 C C . MET A 1 271 ? -9.399 27.833 1.995 1.00 49.09 271 MET A C 1
ATOM 2118 O O . MET A 1 271 ? -8.776 27.970 0.950 1.00 49.09 271 MET A O 1
ATOM 2122 N N . ARG A 1 272 ? -10.594 28.418 2.145 1.00 44.44 272 ARG A N 1
ATOM 2123 C CA . ARG A 1 272 ? -11.253 29.271 1.150 1.00 44.44 272 ARG A CA 1
ATOM 2124 C C . ARG A 1 272 ? -10.763 30.723 1.111 1.00 44.44 272 ARG A C 1
ATOM 2126 O O . ARG A 1 272 ? -11.246 31.456 0.259 1.00 44.44 272 ARG A O 1
ATOM 2133 N N . GLN A 1 273 ? -9.823 31.155 1.956 1.00 44.03 273 GLN A N 1
ATOM 2134 C CA . GLN A 1 273 ? -9.331 32.547 1.922 1.00 44.03 273 GLN A CA 1
ATOM 2135 C C . GLN A 1 273 ? -7.935 32.760 1.316 1.00 44.03 273 GLN A C 1
ATOM 2137 O O . GLN A 1 273 ? -7.523 33.908 1.198 1.00 44.03 273 GLN A O 1
ATOM 2142 N N . ILE A 1 274 ? -7.225 31.718 0.862 1.00 48.62 274 ILE A N 1
ATOM 2143 C CA . ILE A 1 274 ? -5.859 31.886 0.310 1.00 48.62 274 ILE A CA 1
ATOM 2144 C C . ILE A 1 274 ? -5.799 31.726 -1.226 1.00 48.62 274 ILE A C 1
ATOM 2146 O O . ILE A 1 274 ? -4.825 32.133 -1.844 1.00 48.62 274 ILE A O 1
ATOM 2150 N N . GLN A 1 275 ? -6.861 31.253 -1.891 1.00 42.91 275 GLN A N 1
ATOM 2151 C CA . GLN A 1 275 ? -6.882 31.089 -3.360 1.00 42.91 275 GLN A CA 1
ATOM 2152 C C . GLN A 1 275 ? -7.467 32.270 -4.167 1.00 42.91 275 GLN A C 1
ATOM 2154 O O . GLN A 1 275 ? -7.688 32.123 -5.363 1.00 42.91 275 GLN A O 1
ATOM 2159 N N . VAL A 1 276 ? -7.700 33.444 -3.563 1.00 42.69 276 VAL A N 1
ATOM 2160 C CA . VAL A 1 276 ? -8.191 34.649 -4.287 1.00 42.69 276 VAL A CA 1
ATOM 2161 C C . VAL A 1 276 ? -7.151 35.785 -4.314 1.00 42.69 276 VAL A C 1
ATOM 2163 O O . VAL A 1 276 ? -7.470 36.919 -4.647 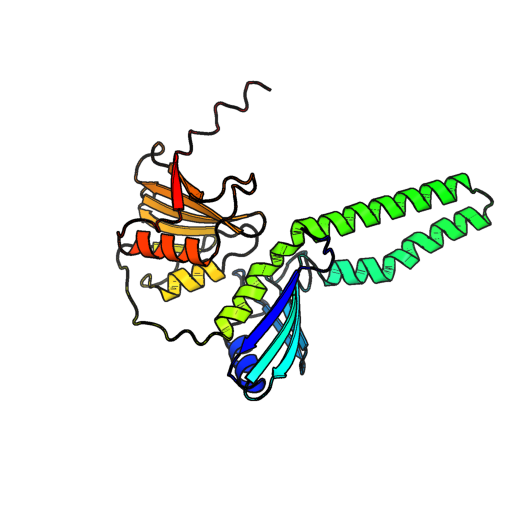1.00 42.69 276 VAL A O 1
ATOM 2166 N N . ALA A 1 277 ? -5.886 35.509 -3.986 1.00 40.53 277 ALA A N 1
ATOM 2167 C CA . ALA A 1 277 ? -4.820 36.519 -4.020 1.00 40.53 277 ALA A CA 1
ATOM 2168 C C . ALA A 1 277 ? -3.514 36.002 -4.650 1.00 40.53 277 ALA A C 1
ATOM 2170 O O . ALA A 1 277 ? -2.429 36.287 -4.145 1.00 40.53 277 ALA A O 1
ATOM 2171 N N . GLY A 1 278 ? -3.623 35.232 -5.736 1.00 40.66 278 GLY A N 1
ATOM 2172 C CA . GLY A 1 278 ? -2.496 34.804 -6.568 1.00 40.66 278 GLY A CA 1
ATOM 2173 C C . GLY A 1 278 ? -2.882 34.789 -8.032 1.00 40.66 278 GLY A C 1
ATOM 2174 O O . GLY A 1 278 ? -3.918 34.156 -8.329 1.00 40.66 278 GLY A O 1
#

Foldseek 3Di:
DDQDLLFDKDKAKFLAALVVLVVLLVVPADDLPDPFWAWDDDDDPQKTFTDTHNPDPAGGQWIWGWDDDPSIIMIITGGWRHNPVVVCCVVCLCVVQVVQLVVCVVVVNNPSSVVSNVVSVVVVVVSSVVRRQGSLLRVLVSVSSRVSRPPPPPDDWDWQALKWKAKQNRTDPDTDTLVNLLVSLSSQHAQIKMWIANDPQFIWMWHDDSNAIWIWTGDHDPQRIWTKFFPPDPDPPTGHDHPVLNSQQSVCSSVVHDRPPRIDTDTPPPPVPPVPPD